Protein 9LL2 (pdb70)

Structure (mmCIF, N/CA/C/O backbone):
data_9LL2
#
_entry.id   9LL2
#
_cell.length_a   37.597
_cell.length_b   39.392
_cell.length_c   145.404
_cell.angle_alpha   90.000
_cell.angle_beta   90.000
_cell.angle_gamma   90.000
#
_symmetry.space_group_name_H-M   'P 21 21 21'
#
loop_
_entity.id
_entity.type
_entity.pdbx_description
1 polymer 'Copper resistance protein'
2 non-polymer 'SULFATE ION'
3 water water
#
loop_
_atom_site.group_PDB
_atom_site.id
_atom_site.type_symbol
_atom_site.label_atom_id
_atom_site.label_alt_id
_atom_site.label_comp_id
_atom_site.label_asym_id
_atom_site.label_entity_id
_atom_site.label_seq_id
_atom_site.pdbx_PDB_ins_code
_atom_site.Cartn_x
_atom_site.Cartn_y
_atom_site.Cartn_z
_atom_site.occupancy
_atom_site.B_iso_or_equiv
_atom_site.auth_seq_id
_atom_site.auth_comp_id
_atom_site.auth_asym_id
_atom_site.auth_atom_id
_atom_site.pdbx_PDB_model_num
ATOM 1 N N . LYS A 1 3 ? -14.14343 15.13212 22.25181 1.000 37.95994 18 LYS A N 1
ATOM 2 C CA . LYS A 1 3 ? -13.98106 14.21964 21.12191 1.000 32.17962 18 LYS A CA 1
ATOM 3 C C . LYS A 1 3 ? -12.73283 13.34594 21.26797 1.000 27.03398 18 LYS A C 1
ATOM 4 O O . LYS A 1 3 ? -12.69973 12.24225 20.73213 1.000 33.28615 18 LYS A O 1
ATOM 6 N N . ASP A 1 4 ? -11.73223 13.82753 22.00686 1.000 26.21246 19 ASP A N 1
ATOM 7 C CA . ASP A 1 4 ? -10.54621 13.01641 22.26645 1.000 22.30000 19 ASP A CA 1
ATOM 8 C C . ASP A 1 4 ? -10.94224 11.75186 23.02862 1.000 21.18302 19 ASP A C 1
ATOM 9 O O . ASP A 1 4 ? -11.80711 11.80577 23.90987 1.000 24.99993 19 ASP A O 1
ATOM 14 N N . PRO A 1 5 ? -10.35984 10.60183 22.69399 1.000 17.70387 20 PRO A N 1
ATOM 15 C CA . PRO A 1 5 ? -10.68588 9.36308 23.41522 1.000 17.30225 20 PRO A CA 1
ATOM 16 C C . PRO A 1 5 ? -10.09866 9.32577 24.82007 1.000 18.85877 20 PRO A C 1
ATOM 17 O O . PRO A 1 5 ? -9.27104 10.14346 25.22310 1.000 18.49000 20 PRO A O 1
ATOM 21 N N . TRP A 1 6 ? -10.57145 8.34044 25.58138 1.000 16.25984 21 TRP A N 1
ATOM 22 C CA . TRP A 1 6 ? -10.04398 8.06815 26.91271 1.000 16.13359 21 TRP A CA 1
ATOM 23 C C . TRP A 1 6 ? -8.78356 7.22140 26.79489 1.000 15.83981 21 TRP A C 1
ATOM 24 O O . TRP A 1 6 ? -8.77510 6.19489 26.10492 1.000 16.80632 21 TRP A O 1
ATOM 35 N N . GLU A 1 7 ? -7.71002 7.65728 27.45430 1.000 16.17712 22 GLU A N 1
ATOM 36 C CA . GLU A 1 7 ? -6.44455 6.93890 27.41462 1.000 15.38458 22 GLU A CA 1
ATOM 37 C C . GLU A 1 7 ? -5.85625 6.91468 28.81262 1.000 20.20998 22 GLU A C 1
ATOM 38 O O . GLU A 1 7 ? -5.84616 7.93082 29.50867 1.000 24.30077 22 GLU A O 1
ATOM 44 N N . GLN A 1 8 ? -5.34429 5.75804 29.21298 1.000 15.37486 23 GLN A N 1
ATOM 45 C CA . GLN A 1 8 ? -4.73319 5.64277 30.52964 1.000 16.49288 23 GLN A CA 1
ATOM 46 C C . GLN A 1 8 ? -3.56951 4.67256 30.43821 1.000 17.92774 23 GLN A C 1
ATOM 47 O O . GLN A 1 8 ? -3.69318 3.61647 29.81537 1.000 20.14088 23 GLN A O 1
ATOM 53 N N . THR A 1 9 ? -2.43436 5.03439 31.03151 1.000 15.99575 24 THR A N 1
ATOM 54 C CA . THR A 1 9 ? -1.31405 4.11097 31.12612 1.000 16.09462 24 THR A CA 1
ATOM 55 C C . THR A 1 9 ? -1.29433 3.49349 32.51759 1.000 16.27596 24 THR A C 1
ATOM 56 O O . THR A 1 9 ? -1.36799 4.21036 33.52305 1.000 17.21693 24 THR A O 1
ATOM 60 N N . LEU A 1 10 ? -1.20165 2.17066 32.56910 1.000 15.80646 25 LEU A N 1
ATOM 61 C CA . LEU A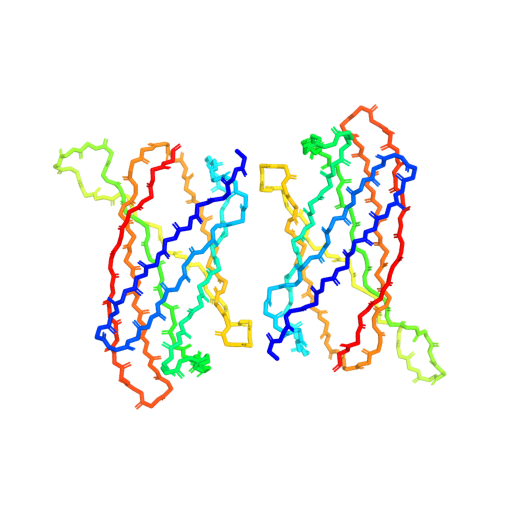 1 10 ? -1.11830 1.43760 33.82002 1.000 16.09109 25 LEU A CA 1
ATOM 62 C C . LEU A 1 10 ? 0.18620 0.65692 33.86132 1.000 16.86228 25 LEU A C 1
ATOM 63 O O . LEU A 1 10 ? 0.72519 0.25893 32.82606 1.000 17.13357 25 LEU A O 1
ATOM 68 N N . LYS A 1 11 ? 0.65521 0.39171 35.07500 1.000 16.78562 26 LYS A N 1
ATOM 69 C CA . LYS A 1 11 ? 1.78531 -0.49593 35.29148 1.000 17.05695 26 LYS A CA 1
ATOM 70 C C . LYS A 1 11 ? 1.38433 -1.53747 36.32204 1.000 30.19505 26 LYS A C 1
ATOM 71 O O . LYS A 1 11 ? 0.85357 -1.19545 37.38177 1.000 23.78861 26 LYS A O 1
ATOM 77 N N . ALA A 1 12 ? 1.62246 -2.80462 35.99932 1.000 29.27178 27 ALA A N 1
ATOM 78 C CA . ALA A 1 12 ? 1.36400 -3.91714 36.90933 1.000 29.97709 27 ALA A CA 1
ATOM 79 C C . ALA A 1 12 ? 2.65916 -4.70329 37.00782 1.000 25.49998 27 ALA A C 1
ATOM 80 O O . ALA A 1 12 ? 3.00922 -5.44153 36.07891 1.000 26.30746 27 ALA A O 1
ATOM 82 N N . ASN A 1 13 ? 3.34287 -4.57676 38.14717 1.000 28.72752 28 ASN A N 1
ATOM 83 C CA . ASN A 1 13 ? 4.72287 -5.03155 38.27656 1.000 34.45011 28 ASN A CA 1
ATOM 84 C C . ASN A 1 13 ? 5.54305 -4.42732 37.14353 1.000 32.45487 28 ASN A C 1
ATOM 85 O O . ASN A 1 13 ? 5.62194 -3.20116 37.02818 1.000 35.68465 28 ASN A O 1
ATOM 90 N N . ASP A 1 14 ? 6.13497 -5.25739 36.29036 1.000 27.72206 29 ASP A N 1
ATOM 91 C CA . ASP A 1 14 ? 6.92756 -4.76733 35.17254 1.000 32.25654 29 ASP A CA 1
ATOM 92 C C . ASP A 1 14 ? 6.14503 -4.73533 33.86623 1.000 23.57108 29 ASP A C 1
ATOM 93 O O . ASP A 1 14 ? 6.72130 -4.43800 32.81312 1.000 25.15361 29 ASP A O 1
ATOM 98 N N . LEU A 1 15 ? 4.84421 -4.99126 33.91007 1.000 19.74166 30 LEU A N 1
ATOM 99 C CA . LEU A 1 15 ? 4.02831 -4.98115 32.70750 1.000 21.33718 30 LEU A CA 1
ATOM 100 C C . LEU A 1 15 ? 3.41920 -3.59903 32.54257 1.000 22.13976 30 LEU A C 1
ATOM 101 O O . LEU A 1 15 ? 2.78173 -3.08224 33.46393 1.000 24.39641 30 LEU A O 1
ATOM 106 N N . GLU A 1 16 ? 3.61157 -3.00161 31.37230 1.000 19.50498 31 GLU A N 1
ATOM 107 C CA . GLU A 1 16 ? 2.92203 -1.76468 31.05011 1.000 18.65868 31 GLU A CA 1
ATOM 108 C C . GLU A 1 16 ? 1.67468 -2.10354 30.25633 1.000 18.21117 31 GLU A C 1
ATOM 109 O O . GLU A 1 16 ? 1.71980 -2.92182 29.33412 1.000 19.40106 31 GLU A O 1
ATOM 115 N N . VAL A 1 17 ? 0.56611 -1.45098 30.59415 1.000 17.14022 32 VAL A N 1
ATOM 116 C CA . VAL A 1 17 ? -0.68785 -1.65583 29.88605 1.000 16.77384 32 VAL A CA 1
ATOM 117 C C . VAL A 1 17 ? -1.24600 -0.28520 29.55048 1.000 20.33731 32 VAL A C 1
ATOM 118 O O . VAL A 1 17 ? -1.70942 0.43109 30.44177 1.000 17.85644 32 VAL A O 1
ATOM 122 N N . LYS A 1 18 ? -1.25466 0.06417 28.26937 1.000 16.32114 33 LYS A N 1
ATOM 123 C CA . LYS A 1 18 ? -1.96971 1.24983 27.83194 1.000 15.62086 33 LYS A CA 1
ATOM 124 C C . LYS A 1 18 ? -3.37321 0.83918 27.40999 1.000 17.16957 33 LYS A C 1
ATOM 125 O O . LYS A 1 18 ? -3.55958 -0.20635 26.78891 1.000 20.68440 33 LYS A O 1
ATOM 131 N N . ILE A 1 19 ? -4.36683 1.63955 27.78840 1.000 14.73312 34 ILE A N 1
ATOM 132 C CA . ILE A 1 19 ? -5.74469 1.37236 27.40071 1.000 15.60002 34 ILE A CA 1
ATOM 133 C C . ILE A 1 19 ? -6.28174 2.61054 26.70144 1.000 18.13900 34 ILE A C 1
ATOM 134 O O . ILE A 1 19 ? -5.99381 3.74150 27.11081 1.000 19.06469 34 ILE A O 1
ATOM 139 N N . LYS A 1 20 ? -6.97833 2.39714 25.58751 1.000 15.95891 35 LYS A N 1
ATOM 140 C CA . LYS A 1 20 ? -7.49797 3.50174 24.78800 1.000 14.14510 35 LYS A CA 1
ATOM 141 C C . LYS A 1 20 ? -8.89871 3.14433 24.31918 1.000 14.63896 35 LYS A C 1
ATOM 142 O O . LYS A 1 20 ? -9.10001 2.08917 23.70778 1.000 17.45871 35 LYS A O 1
ATOM 148 N N . SER A 1 21 ? -9.85971 4.01657 24.60633 1.000 15.50860 36 SER A N 1
ATOM 149 C CA . SER A 1 21 ? -11.22368 3.80100 24.15624 1.000 15.46537 36 SER A CA 1
ATOM 150 C C . SER A 1 21 ? -11.34322 4.12908 22.67502 1.000 16.63253 36 SER A C 1
ATOM 151 O O . SER A 1 21 ? -10.52259 4.86097 22.11596 1.000 16.24393 36 SER A O 1
ATOM 154 N N . VAL A 1 22 ? -12.38550 3.58642 22.04415 1.000 12.75420 37 VAL A N 1
ATOM 155 C CA . VAL A 1 22 ? -12.74702 3.96902 20.67921 1.000 13.32941 37 VAL A CA 1
ATOM 156 C C . VAL A 1 22 ? -13.69290 5.15583 20.79542 1.000 13.78012 37 VAL A C 1
ATOM 157 O O . VAL A 1 22 ? -14.82703 5.01005 21.25995 1.000 15.46680 37 VAL A O 1
ATOM 161 N N . GLY A 1 23 ? -13.20427 6.34027 20.44276 1.000 12.72945 38 GLY A N 1
ATOM 162 C CA . GLY A 1 23 ? -13.96614 7.56709 20.58416 1.000 13.04573 38 GLY A CA 1
ATOM 163 C C . GLY A 1 23 ? -14.07328 8.03374 22.01814 1.000 14.13733 38 GLY A C 1
ATOM 164 O O . GLY A 1 23 ? -13.62547 7.35662 22.94469 1.000 15.74572 38 GLY A O 1
ATOM 165 N N . ASN A 1 24 ? -14.64932 9.20008 22.20811 1.000 14.43231 39 ASN A N 1
ATOM 166 C CA . ASN A 1 24 ? -14.94545 9.65572 23.55760 1.000 15.48529 39 ASN A CA 1
ATOM 167 C C . ASN A 1 24 ? -16.12428 8.84768 24.07916 1.000 16.12729 39 ASN A C 1
ATOM 168 O O . ASN A 1 24 ? -17.19142 8.84986 23.45072 1.000 17.46217 39 ASN A O 1
ATOM 173 N N . PRO A 1 25 ? -15.97937 8.12285 25.18871 1.000 14.32300 40 PRO A N 1
ATOM 174 C CA . PRO A 1 25 ? -17.04204 7.19423 25.60900 1.000 16.49678 40 PRO A CA 1
ATOM 175 C C . PRO A 1 25 ? -18.31295 7.92826 26.01432 1.000 18.15980 40 PRO A C 1
ATOM 176 O O . PRO A 1 25 ? -18.27522 8.95145 26.70185 1.000 19.82399 40 PRO A O 1
ATOM 180 N N . ILE A 1 26 ? -19.43777 7.40773 25.53195 1.000 17.06022 41 ILE A N 1
ATOM 181 C CA . ILE A 1 26 ? -20.77331 7.82023 25.93319 1.000 15.67951 41 ILE A CA 1
ATOM 182 C C . ILE A 1 26 ? -21.51771 6.55116 26.33574 1.000 16.34288 41 ILE A C 1
ATOM 183 O O . ILE A 1 26 ? -21.01444 5.43715 26.17669 1.000 17.45201 41 ILE A O 1
ATOM 188 N N . LYS A 1 27 ? -22.69417 6.73320 26.93430 1.000 20.76198 42 LYS A N 1
ATOM 189 C CA . LYS A 1 27 ? -23.48612 5.58979 27.38140 1.000 17.94443 42 LYS A CA 1
ATOM 190 C C . LYS A 1 27 ? -23.73230 4.59827 26.25059 1.000 21.81317 42 LYS A C 1
ATOM 191 O O . LYS A 1 27 ? -23.92192 4.97982 25.09014 1.000 24.19915 42 LYS A O 1
ATOM 197 N N .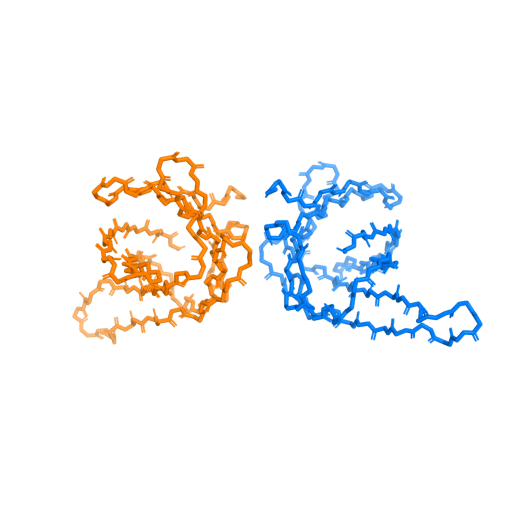 GLY A 1 28 ? -23.72544 3.31485 26.60045 1.000 17.77699 43 GLY A N 1
ATOM 198 C CA . GLY A 1 28 ? -24.02454 2.27991 25.63422 1.000 21.73905 43 GLY A CA 1
ATOM 199 C C . GLY A 1 28 ? -22.84575 1.38273 25.33569 1.000 16.68172 43 GLY A C 1
ATOM 200 O O . GLY A 1 28 ? -21.97354 1.16584 26.18764 1.000 15.52142 43 GLY A O 1
ATOM 201 N N . ASP A 1 29 ? -22.79987 0.86229 24.11459 1.000 17.42062 44 ASP A N 1
ATOM 202 C CA . ASP A 1 29 ? -21.69777 -0.00891 23.74557 1.000 14.81602 44 ASP A CA 1
ATOM 203 C C . ASP A 1 29 ? -20.40022 0.78628 23.67752 1.000 16.17941 44 ASP A C 1
ATOM 204 O O . ASP A 1 29 ? -20.36601 1.91935 23.18365 1.000 17.78337 44 ASP A O 1
ATOM 209 N N . ASN A 1 30 ? -19.33618 0.19237 24.20820 1.000 14.07463 45 ASN A N 1
ATOM 210 C CA . ASN A 1 30 ? -18.02094 0.81732 24.22670 1.000 15.27746 45 ASN A CA 1
ATOM 211 C C . ASN A 1 30 ? -16.95762 -0.23344 23.95580 1.000 14.02952 45 ASN A C 1
ATOM 212 O O . ASN A 1 30 ? -17.13348 -1.41975 24.25666 1.000 15.73839 45 ASN A O 1
ATOM 217 N N . THR A 1 31 ? -15.84430 0.21580 23.38964 1.000 11.51203 46 THR A N 1
ATOM 218 C CA . THR A 1 31 ? -14.73922 -0.67132 23.05680 1.000 12.92303 46 THR A CA 1
ATOM 219 C C . THR A 1 31 ? -13.43888 -0.05340 23.53846 1.000 14.08779 46 THR A C 1
ATOM 220 O O . THR A 1 31 ? -13.20273 1.13748 23.33688 1.000 14.23687 46 THR A O 1
ATOM 224 N N . PHE A 1 32 ? -12.59549 -0.86746 24.17295 1.000 12.29221 47 PHE A N 1
ATOM 225 C CA . PHE A 1 32 ? -11.31730 -0.40775 24.69755 1.000 12.00021 47 PHE A CA 1
ATOM 226 C C . PHE A 1 32 ? -10.22433 -1.29657 24.14056 1.000 15.69475 47 PHE A C 1
ATOM 227 O O . PHE A 1 32 ? -10.37850 -2.52005 24.08418 1.000 20.73531 47 PHE A O 1
ATOM 235 N N . VAL A 1 33 ? -9.13643 -0.68763 23.69478 1.000 11.27268 48 VAL A N 1
ATOM 236 C CA . VAL A 1 33 ? -8.00820 -1.45445 23.16622 1.000 13.29636 48 VAL A CA 1
ATOM 237 C C . VAL A 1 33 ? -6.90193 -1.42774 24.20677 1.000 14.62782 48 VAL A C 1
ATOM 238 O O . VAL A 1 33 ? -6.44935 -0.35146 24.61100 1.000 14.72909 48 VAL A O 1
ATOM 242 N N . LEU A 1 34 ? -6.45574 -2.61184 24.62518 1.000 12.70542 49 LEU A N 1
ATOM 243 C CA . LEU A 1 34 ? -5.39245 -2.73841 25.61516 1.000 14.35787 49 LEU A CA 1
ATOM 244 C C . LEU A 1 34 ? -4.10729 -3.19512 24.93973 1.000 12.87421 49 LEU A C 1
ATOM 245 O O . LEU A 1 34 ? -4.10795 -4.11958 24.11563 1.000 15.18267 49 LEU A O 1
ATOM 250 N N . SER A 1 35 ? -2.99628 -2.55703 25.30816 1.000 13.67974 50 SER A N 1
ATOM 251 C CA . SER A 1 35 ? -1.68778 -2.84721 24.73208 1.000 13.26030 50 SER A CA 1
ATOM 252 C C . SER A 1 35 ? -0.72897 -3.19239 25.86331 1.000 16.30629 50 SER A C 1
ATOM 253 O O . SER A 1 35 ? 0.00904 -2.32085 26.35282 1.000 19.21535 50 SER A O 1
ATOM 256 N N . PRO A 1 36 ? -0.72062 -4.44798 26.31379 1.000 17.10251 51 PRO A N 1
ATOM 257 C CA . PRO A 1 36 ? 0.24544 -4.85988 27.34531 1.000 15.90430 51 PRO A CA 1
ATOM 258 C C . PRO A 1 36 ? 1.60683 -5.14688 26.72556 1.000 16.98311 51 PRO A C 1
ATOM 259 O O . PRO A 1 36 ? 1.71216 -5.87123 25.73346 1.000 18.20353 51 PRO A O 1
ATOM 263 N N . THR A 1 37 ? 2.66163 -4.57853 27.31101 1.000 15.33879 52 THR A N 1
ATOM 264 C CA . THR A 1 37 ? 4.01171 -4.83419 26.82316 1.000 16.87846 52 THR A CA 1
ATOM 265 C C . THR A 1 37 ? 4.94766 -5.12441 27.98001 1.000 19.82384 52 THR A C 1
ATOM 266 O O . THR A 1 37 ? 4.77927 -4.60186 29.08449 1.000 22.14959 52 THR A O 1
ATOM 270 N N . LEU A 1 38 ? 5.92600 -5.98675 27.70861 1.000 18.88418 53 LEU A N 1
ATOM 271 C CA . LEU A 1 38 ? 7.02957 -6.27215 28.61473 1.000 24.83056 53 LEU A CA 1
ATOM 272 C C . LEU A 1 38 ? 8.31989 -5.91115 27.89991 1.000 28.60096 53 LEU A C 1
ATOM 273 O O . LEU A 1 38 ? 8.62944 -6.49135 26.85331 1.000 30.62337 53 LEU A O 1
ATOM 278 N N . LYS A 1 39 ? 9.05425 -4.94030 28.44465 1.000 27.32307 54 LYS A N 1
ATOM 279 C CA . LYS A 1 39 ? 10.28569 -4.46207 27.81953 1.000 26.90278 54 LYS A CA 1
ATOM 280 C C . LYS A 1 39 ? 10.03458 -4.01365 26.37920 1.000 32.10022 54 LYS A C 1
ATOM 281 O O . LYS A 1 39 ? 10.86446 -4.21295 25.49120 1.000 36.76861 54 LYS A O 1
ATOM 284 N N . GLY A 1 40 ? 8.86436 -3.42513 26.14229 1.000 35.17687 55 GLY A N 1
ATOM 285 C CA . GLY A 1 40 ? 8.48900 -2.92938 24.83609 1.000 40.85818 55 GLY A CA 1
ATOM 286 C C . GLY A 1 40 ? 7.91399 -3.94682 23.87407 1.000 40.28061 55 GLY A C 1
ATOM 287 O O . GLY A 1 40 ? 7.45764 -3.55491 22.79063 1.000 41.42673 55 GLY A O 1
ATOM 288 N N . LYS A 1 41 ? 7.89292 -5.22926 24.22641 1.000 35.40324 56 LYS A N 1
ATOM 289 C CA . LYS A 1 41 ? 7.38594 -6.27194 23.34092 1.000 32.17227 56 LYS A CA 1
ATOM 290 C C . LYS A 1 41 ? 5.97154 -6.65400 23.75997 1.000 30.46515 56 LYS A C 1
ATOM 291 O O . LYS A 1 41 ? 5.71021 -6.86706 24.94877 1.000 30.13044 56 LYS A O 1
ATOM 293 N N . ALA A 1 42 ? 5.06696 -6.73475 22.78397 1.000 25.74472 57 ALA A N 1
ATOM 294 C CA . ALA A 1 42 ? 3.67569 -7.05824 23.07150 1.000 24.94226 57 ALA A CA 1
ATOM 295 C C . ALA A 1 42 ? 3.55049 -8.43189 23.71710 1.000 25.25364 57 ALA A C 1
ATOM 296 O O . ALA A 1 42 ? 4.23789 -9.38503 23.33993 1.000 26.83275 57 ALA A O 1
ATOM 298 N N . LEU A 1 43 ? 2.66814 -8.51445 24.70886 1.000 21.29813 58 LEU A N 1
ATOM 299 C CA . LEU A 1 43 ? 2.34370 -9.76275 25.39099 1.000 18.15610 58 LEU A CA 1
ATOM 300 C C . LEU A 1 43 ? 1.32598 -10.51925 24.54639 1.000 19.93053 58 LEU A C 1
ATOM 301 O O . LEU A 1 43 ? 0.14304 -10.15035 24.50703 1.000 20.22387 58 LEU A O 1
ATOM 306 N N . GLU A 1 44 ? 1.77285 -11.57698 23.87674 1.000 21.49534 59 GLU A N 1
ATOM 307 C CA . GLU A 1 44 ? 0.92386 -12.34439 22.97870 1.000 19.46093 59 GLU A CA 1
ATOM 308 C C . GLU A 1 44 ? 0.41757 -13.61027 23.65617 1.000 21.76910 59 GLU A C 1
ATOM 309 O O . GLU A 1 44 ? 1.07834 -14.18127 24.52817 1.000 23.30055 59 GLU A O 1
ATOM 315 N N . LYS A 1 45 ? -0.76163 -14.05312 23.21801 1.000 18.41188 60 LYS A N 1
ATOM 316 C CA . LYS A 1 45 ? -1.39086 -15.28254 23.69700 1.000 18.07424 60 LYS A CA 1
ATOM 317 C C . LYS A 1 45 ? -1.65109 -15.22645 25.20054 1.000 19.02787 60 LYS A C 1
ATOM 318 O O . LYS A 1 45 ? -1.59990 -16.24069 25.89037 1.000 21.96385 60 LYS A O 1
ATOM 322 N N . ALA A 1 46 ? -1.93210 -14.03907 25.71346 1.000 16.87895 61 ALA A N 1
ATOM 323 C CA . ALA A 1 46 ? -2.27091 -13.86803 27.11531 1.000 15.45114 61 ALA A CA 1
ATOM 324 C C . ALA A 1 46 ? -3.77775 -13.98058 27.32120 1.000 16.67273 61 ALA A C 1
ATOM 325 O O . ALA A 1 46 ? -4.57161 -13.80113 26.39614 1.000 19.88034 61 ALA A O 1
ATOM 327 N N . ILE A 1 47 ? -4.16605 -14.27352 28.55965 1.000 17.06465 62 ILE A N 1
ATOM 328 C CA . ILE A 1 47 ? -5.56567 -14.24646 28.96508 1.000 14.19285 62 ILE A CA 1
ATOM 329 C C . ILE A 1 47 ? -5.80414 -12.88872 29.61937 1.000 13.46826 62 ILE A C 1
ATOM 330 O O . ILE A 1 47 ? -5.20547 -12.58013 30.65690 1.000 18.07685 62 ILE A O 1
ATOM 335 N N . VAL A 1 48 ? -6.64815 -12.06474 29.00429 1.000 13.27089 63 VAL A N 1
ATOM 336 C CA . VAL A 1 48 ? -6.87560 -10.68882 29.42926 1.000 12.85462 63 VAL A CA 1
ATOM 337 C C . VAL A 1 48 ? -8.34293 -10.53610 29.79776 1.000 17.08949 63 VAL A C 1
ATOM 338 O O . VAL A 1 48 ? -9.22516 -10.88091 29.00679 1.000 15.04126 63 VAL A O 1
ATOM 342 N N . ARG A 1 49 ? -8.59992 -10.06792 31.01854 1.000 14.50374 64 ARG A N 1
ATOM 343 C CA . ARG A 1 49 ? -9.95055 -9.88206 31.53214 1.000 14.66418 64 ARG A CA 1
ATOM 344 C C . ARG A 1 49 ? -10.11090 -8.43883 31.99958 1.000 13.40847 64 ARG A C 1
ATOM 345 O O . ARG A 1 49 ? -9.18628 -7.87498 32.59188 1.000 14.64589 64 ARG A O 1
ATOM 353 N N . VAL A 1 50 ? -11.26085 -7.82680 31.70359 1.000 12.53786 65 VAL A N 1
ATOM 354 C CA . VAL A 1 50 ? -11.52464 -6.43475 32.08495 1.000 12.06291 65 VAL A CA 1
ATOM 355 C C . VAL A 1 50 ? -12.95284 -6.32763 32.61418 1.000 12.73100 65 VAL A C 1
ATOM 356 O O . VAL A 1 50 ? -13.89951 -6.67469 31.90372 1.000 14.65929 65 VAL A O 1
ATOM 360 N N . GLN A 1 51 ? -13.11792 -5.84209 33.84921 1.000 13.84927 66 GLN A N 1
ATOM 361 C CA . GLN A 1 51 ? -14.43615 -5.64691 34.45101 1.000 11.95994 66 GLN A CA 1
ATOM 362 C C . GLN A 1 51 ? -14.63467 -4.17306 34.79107 1.000 12.92932 66 GLN A C 1
ATOM 363 O O . GLN A 1 51 ? -13.68704 -3.49292 35.19633 1.000 13.98258 66 GLN A O 1
ATOM 369 N N . PHE A 1 52 ? -15.86127 -3.69532 34.60884 1.000 13.10061 67 PHE A N 1
ATOM 370 C CA . PHE A 1 52 ? -16.26826 -2.32585 34.91995 1.000 11.13526 67 PHE A CA 1
ATOM 371 C C . PHE A 1 52 ? -17.28284 -2.37556 36.05448 1.000 16.02274 67 PHE A C 1
ATOM 372 O O . PHE A 1 52 ? -18.21917 -3.16187 35.99254 1.000 15.49266 67 PHE A O 1
ATOM 380 N N . MET A 1 53 ? -17.10914 -1.53983 37.08437 1.000 15.30363 68 MET A N 1
ATOM 381 C CA . MET A 1 53 ? -17.94872 -1.64311 38.27486 1.000 15.39689 68 MET A CA 1
ATOM 382 C C . MET A 1 53 ? -18.38140 -0.26593 38.73834 1.000 15.93205 68 MET A C 1
ATOM 383 O O . MET A 1 53 ? -17.54292 0.61359 38.95177 1.000 18.48880 68 MET A O 1
ATOM 388 N N . MET A 1 54 ? -19.68388 -0.09253 38.94583 1.000 14.79853 69 MET A N 1
ATOM 389 C CA . MET A 1 54 ? -20.13326 1.12200 39.58415 1.000 16.85558 69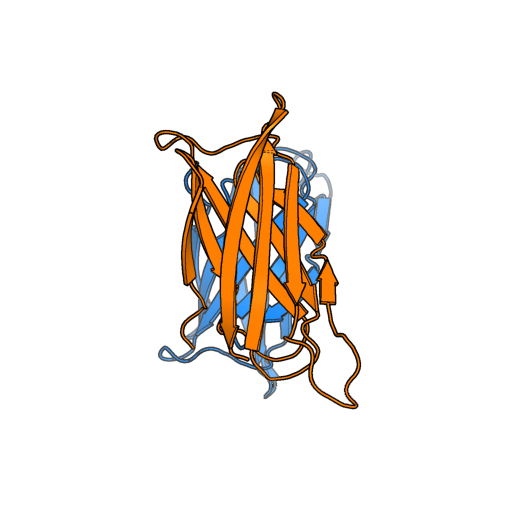 MET A CA 1
ATOM 390 C C . MET A 1 54 ? -21.33192 0.88958 40.49507 1.000 17.47013 69 MET A C 1
ATOM 391 O O . MET A 1 54 ? -22.33307 0.31830 40.05460 1.000 18.73182 69 MET A O 1
ATOM 396 N N . PRO A 1 55 ? -21.27862 1.33276 41.74526 1.000 23.84377 70 PRO A N 1
ATOM 397 C CA . PRO A 1 55 ? -22.48865 1.29888 42.57590 1.000 22.58200 70 PRO A CA 1
ATOM 398 C C . PRO A 1 55 ? -23.46219 2.38757 42.14834 1.000 19.41841 70 PRO A C 1
ATOM 399 O O . PRO A 1 55 ? -23.06281 3.51033 41.84563 1.000 21.93628 70 PRO A O 1
ATOM 403 N N . GLU A 1 56 ? -24.75875 2.06022 42.13978 1.000 25.77473 71 GLU A N 1
ATOM 404 C CA . GLU A 1 56 ? -25.73088 3.10753 41.85423 1.000 27.95915 71 GLU A CA 1
ATOM 405 C C . GLU A 1 56 ? -25.75046 4.14121 42.97225 1.000 22.35838 71 GLU A C 1
ATOM 406 O O . GLU A 1 56 ? -25.93083 5.33844 42.71457 1.000 25.68124 71 GLU A O 1
ATOM 412 N N . MET A 1 57 ? -25.53556 3.69373 44.20580 1.000 22.33342 72 MET A N 1
ATOM 413 C CA . MET A 1 57 ? -25.35750 4.52852 45.37988 1.000 23.82062 72 MET A CA 1
ATOM 414 C C . MET A 1 57 ? -24.38088 3.80234 46.28481 1.000 25.24073 72 MET A C 1
ATOM 415 O O . MET A 1 57 ? -24.26850 2.57409 46.20091 1.000 24.86035 72 MET A O 1
ATOM 420 N N . PRO A 1 58 ? -23.65745 4.51512 47.14759 1.000 25.54878 73 PRO A N 1
ATOM 421 C CA . PRO A 1 58 ? -22.82675 3.82737 48.14220 1.000 30.93694 73 PRO A CA 1
ATOM 422 C C . PRO A 1 58 ? -23.68062 2.91654 49.01795 1.000 27.69985 73 PRO A C 1
ATOM 423 O O . PRO A 1 58 ? -24.80174 3.26063 49.39800 1.000 29.52860 73 PRO A O 1
ATOM 427 N N . GLY A 1 59 ? -23.14108 1.73426 49.32403 1.000 32.11138 74 GLY A N 1
ATOM 428 C CA . GLY A 1 59 ? -23.84714 0.73451 50.09463 1.000 38.85700 74 GLY A CA 1
ATOM 429 C C . GLY A 1 59 ? -24.54965 -0.31533 49.25591 1.000 36.71202 74 GLY A C 1
ATOM 430 O O . GLY A 1 59 ? -24.90340 -1.37762 49.78167 1.000 40.14116 74 GLY A O 1
ATOM 431 N N . MET A 1 60 ? -24.77442 -0.03837 47.98143 1.000 30.60286 75 MET A N 1
ATOM 432 C CA . MET A 1 60 ? -25.34107 -1.06683 47.12417 1.000 30.06975 75 MET A CA 1
ATOM 433 C C . MET A 1 60 ? -24.23366 -1.90238 46.49416 1.000 23.98902 75 MET A C 1
ATOM 434 O O . MET A 1 60 ? -23.14842 -1.38613 46.20774 1.000 26.17646 75 MET A O 1
ATOM 439 N N . PRO A 1 61 ? -24.46047 -3.19444 46.24070 1.000 24.83416 76 PRO A N 1
ATOM 440 C CA . PRO A 1 61 ? -23.50184 -3.94110 45.42365 1.000 23.45762 76 PRO A CA 1
ATOM 441 C C . PRO A 1 61 ? -23.37927 -3.26570 44.06992 1.000 20.55008 76 PRO A C 1
ATOM 442 O O . PRO A 1 61 ? -24.37721 -2.84243 43.48222 1.000 24.63886 76 PRO A O 1
ATOM 446 N N . ALA A 1 62 ? -22.14347 -3.12954 43.59999 1.000 19.25482 77 ALA A N 1
ATOM 447 C CA . ALA A 1 62 ? -21.88990 -2.43205 42.34929 1.000 17.62610 77 ALA A CA 1
ATOM 448 C C . ALA A 1 62 ? -22.51450 -3.16750 41.17148 1.000 19.66525 77 ALA A C 1
ATOM 449 O O . ALA A 1 62 ? -22.61501 -4.40053 41.16128 1.000 19.56991 77 ALA A O 1
ATOM 451 N N . MET A 1 63 ? -22.98677 -2.39232 40.19451 1.000 16.32983 78 MET A N 1
ATOM 452 C CA . MET A 1 63 ? -23.28677 -2.97083 38.89592 1.000 16.46902 78 MET A CA 1
ATOM 453 C C . MET A 1 63 ? -21.96066 -3.35980 38.27929 1.000 17.14895 78 MET A C 1
ATOM 454 O O . MET A 1 63 ? -20.99687 -2.59185 38.32836 1.000 16.84830 78 MET A O 1
ATOM 459 N N . LYS A 1 64 ? -21.88883 -4.56021 37.70781 1.000 15.92001 79 LYS A N 1
ATOM 460 C CA . LYS A 1 64 ? -20.60652 -5.07165 37.24547 1.000 19.57798 79 LYS A CA 1
ATOM 461 C C . LYS A 1 64 ? -20.74306 -5.62039 35.83961 1.000 18.70542 79 LYS A C 1
ATOM 462 O O . LYS A 1 64 ? -21.49900 -6.56862 35.61125 1.000 20.15846 79 LYS A O 1
ATOM 468 N N . GLU A 1 65 ? -19.95910 -5.06481 34.91818 1.000 15.15587 80 GLU A N 1
ATOM 469 C CA . GLU A 1 65 ? -19.97893 -5.46389 33.51658 1.000 12.75063 80 GLU A CA 1
ATOM 470 C C . GLU A 1 65 ? -18.66078 -6.15158 33.20234 1.000 14.68787 80 GLU A C 1
ATOM 471 O O . GLU A 1 65 ? -17.59120 -5.54589 33.33880 1.000 15.88405 80 GLU A O 1
ATOM 477 N N . MET A 1 66 ? -18.74406 -7.39180 32.72818 1.000 14.73928 81 MET A N 1
ATOM 478 C CA . MET A 1 66 ? -17.57238 -8.13518 32.27893 1.000 13.69158 81 MET A CA 1
ATOM 479 C C . MET A 1 66 ? -17.38561 -7.89373 30.78741 1.000 12.32214 81 MET A C 1
ATOM 480 O O . MET A 1 66 ? -18.27531 -8.20297 29.99280 1.000 17.53511 81 MET A O 1
ATOM 485 N N . ALA A 1 67 ? -16.24047 -7.33401 30.41205 1.000 12.89871 82 ALA A N 1
ATOM 486 C CA . ALA A 1 67 ? -15.99525 -7.09838 28.99812 1.000 14.56324 82 ALA A CA 1
ATOM 487 C C . ALA A 1 67 ? -15.78706 -8.41404 28.26548 1.000 15.34755 82 ALA A C 1
ATOM 488 O O . ALA A 1 67 ? -15.26113 -9.38221 28.81954 1.000 13.72046 82 ALA A O 1
ATOM 490 N N . GLN A 1 68 ? -16.21348 -8.43113 27.00784 1.000 12.00536 83 GLN A N 1
ATOM 491 C CA . GLN A 1 68 ? -15.86353 -9.49061 26.06463 1.000 13.16762 83 GLN A CA 1
ATOM 492 C C . GLN A 1 68 ? -14.52657 -9.13369 25.42359 1.000 14.34451 83 GLN A C 1
ATOM 493 O O . GLN A 1 68 ? -14.41392 -8.10691 24.73944 1.000 16.07628 83 GLN A O 1
ATOM 499 N N . VAL A 1 69 ? -13.51247 -9.96576 25.64618 1.000 13.08511 84 VAL A N 1
ATOM 500 C CA . VAL A 1 69 ? -12.13633 -9.64267 25.26701 1.000 12.65551 84 VAL A CA 1
ATOM 501 C C . VAL A 1 69 ? -11.65774 -10.63779 24.22470 1.000 16.22547 84 VAL A C 1
ATOM 502 O O . VAL A 1 69 ? -11.83305 -11.85210 24.38553 1.000 18.40095 84 VAL A O 1
ATOM 506 N N . SER A 1 70 ? -11.04800 -10.12299 23.16033 1.000 15.01746 85 SER A N 1
ATOM 507 C CA . SER A 1 70 ? -10.43695 -10.95372 22.13338 1.000 12.70646 85 SER A CA 1
ATOM 508 C C . SER A 1 70 ? -9.04122 -10.43025 21.84426 1.000 14.22336 85 SER A C 1
ATOM 509 O O . SER A 1 70 ? -8.77461 -9.22956 21.95883 1.000 17.64077 85 SER A O 1
ATOM 512 N N . GLU A 1 71 ? -8.14936 -11.32658 21.43653 1.000 14.33309 86 GLU A N 1
ATOM 513 C CA . GLU A 1 71 ? -6.80144 -10.89922 21.09107 1.000 14.98781 86 GLU A CA 1
ATOM 514 C C . GLU A 1 71 ? -6.74692 -10.48822 19.62681 1.000 15.87922 86 GLU A C 1
ATOM 515 O O . GLU A 1 71 ? -7.26449 -11.19238 18.74696 1.000 17.36897 86 GLU A O 1
ATOM 521 N N . LYS A 1 72 ? -6.10858 -9.34596 19.37911 1.000 14.45935 87 LYS A N 1
ATOM 522 C CA . LYS A 1 72 ? -5.78124 -8.85151 18.04998 1.000 13.78804 87 LYS A CA 1
ATOM 523 C C . LYS A 1 72 ? -4.25473 -8.74084 17.96250 1.000 15.93425 87 LYS A C 1
ATOM 524 O O . LYS A 1 72 ? -3.69544 -7.64699 18.07145 1.000 17.91732 87 LYS A O 1
ATOM 530 N N . ASN A 1 73 ? -3.58694 -9.88516 17.81313 1.000 14.97278 88 ASN A N 1
ATOM 531 C CA . ASN A 1 73 ? -2.15502 -9.94429 17.51128 1.000 15.11420 88 ASN A CA 1
ATOM 532 C C . ASN A 1 73 ? -1.32746 -9.13833 18.52496 1.000 15.70732 88 ASN A C 1
ATOM 533 O O . ASN A 1 73 ? -0.58197 -8.21745 18.17726 1.000 18.42331 88 ASN A O 1
ATOM 538 N N . GLY A 1 74 ? -1.46747 -9.50615 19.80190 1.000 15.71613 89 GLY A N 1
ATOM 539 C CA . GLY A 1 74 ? -0.74442 -8.84175 20.87775 1.000 16.03397 89 GLY A CA 1
ATOM 540 C C . GLY A 1 74 ? -1.42004 -7.61796 21.46736 1.000 13.83466 89 GLY A C 1
ATOM 541 O O . GLY A 1 74 ? -0.95757 -7.10813 22.49768 1.000 17.79080 89 GLY A O 1
ATOM 542 N N . LEU A 1 75 ? -2.48132 -7.12169 20.84719 1.000 14.90134 90 LEU A N 1
ATOM 543 C CA . LEU A 1 75 ? -3.37193 -6.14626 21.44592 1.000 12.03855 90 LEU A CA 1
ATOM 544 C C . LEU A 1 75 ? -4.63708 -6.88667 21.83143 1.000 15.43636 90 LEU A C 1
ATOM 545 O O . LEU A 1 75 ? -4.87918 -8.00638 21.36882 1.000 15.74011 90 LEU A O 1
ATOM 550 N N . TYR A 1 76 ? -5.43703 -6.27887 22.70447 1.000 15.45225 91 TYR A N 1
ATOM 551 C CA . TYR A 1 76 ? -6.62744 -6.93679 23.22309 1.000 12.72892 91 TYR A CA 1
ATOM 552 C C . TYR A 1 76 ? -7.79727 -5.96964 23.13489 1.000 16.41996 91 TYR A C 1
ATOM 553 O O . TYR A 1 76 ? -7.70984 -4.83728 23.62341 1.000 16.78653 91 TYR A O 1
ATOM 562 N N . GLU A 1 77 ? -8.88786 -6.42094 22.51706 1.000 12.95434 92 GLU A N 1
ATOM 563 C CA . GLU A 1 77 ? -10.07681 -5.60635 22.29286 1.000 11.73740 92 GLU A CA 1
ATOM 564 C C . GLU A 1 77 ? -11.12939 -6.00913 23.32079 1.000 14.66351 92 GLU A C 1
ATOM 565 O O . GLU A 1 77 ? -11.55547 -7.16956 23.34580 1.000 15.64131 92 GLU A O 1
ATOM 571 N N . ALA A 1 78 ? -11.52809 -5.06215 24.17202 1.000 12.23033 93 ALA A N 1
ATOM 572 C CA . ALA A 1 78 ? -12.47654 -5.30844 25.24960 1.000 10.32879 93 ALA A CA 1
ATOM 573 C C . ALA 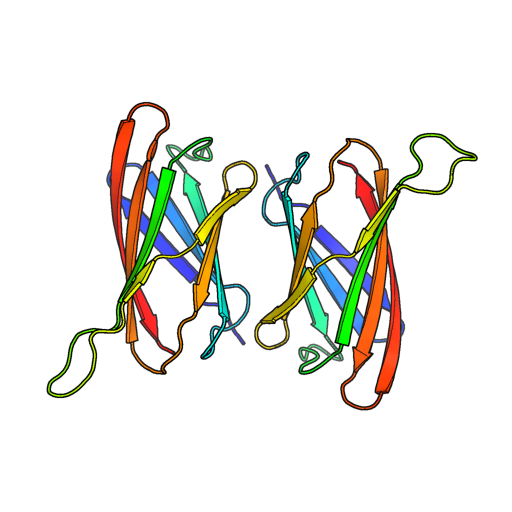A 1 78 ? -13.76340 -4.55461 24.95084 1.000 15.21802 93 ALA A C 1
ATOM 574 O O . ALA A 1 78 ? -13.76315 -3.31769 24.89265 1.000 17.90385 93 ALA A O 1
ATOM 576 N N . LYS A 1 79 ? -14.84812 -5.29254 24.74882 1.000 12.02884 94 LYS A N 1
ATOM 577 C CA . LYS A 1 79 ? -16.14042 -4.71323 24.41036 1.000 13.62532 94 LYS A CA 1
ATOM 578 C C . LYS A 1 79 ? -17.08730 -4.84384 25.59241 1.000 15.13678 94 LYS A C 1
ATOM 579 O O . LYS A 1 79 ? -17.17265 -5.90925 26.20898 1.000 16.57619 94 LYS A O 1
ATOM 585 N N . THR A 1 80 ? -17.81828 -3.76645 25.89753 1.000 14.50668 95 THR A N 1
ATOM 586 C CA . THR A 1 80 ? -18.73533 -3.79220 27.02712 1.000 14.44973 95 THR A CA 1
ATOM 587 C C . THR A 1 80 ? -19.87747 -2.81845 26.76268 1.000 21.46571 95 THR A C 1
ATOM 588 O O . THR A 1 80 ? -19.87369 -2.07641 25.77547 1.000 22.11884 95 THR A O 1
ATOM 592 N N . ASN A 1 81 ? -20.90346 -2.88171 27.61276 1.000 15.76796 96 ASN A N 1
ATOM 593 C CA . ASN A 1 81 ? -22.04751 -1.97449 27.53688 1.000 15.36365 96 ASN A CA 1
ATOM 594 C C . ASN A 1 81 ? -22.15160 -1.27147 28.88192 1.000 18.18629 96 ASN A C 1
ATOM 595 O O . ASN A 1 81 ? -22.34996 -1.92532 29.91019 1.000 19.98605 96 ASN A O 1
ATOM 600 N N . LEU A 1 82 ? -21.94573 0.03972 28.88761 1.000 13.48947 97 LEU A N 1
ATOM 601 C CA . LEU A 1 82 ? -22.02891 0.86242 30.09302 1.000 16.36564 97 LEU A CA 1
ATOM 602 C C . LEU A 1 82 ? -23.29746 1.70703 30.02965 1.000 20.10873 97 LEU A C 1
ATOM 603 O O . LEU A 1 82 ? -23.35748 2.69196 29.28710 1.000 19.64001 97 LEU A O 1
ATOM 608 N N . SER A 1 83 ? -24.31988 1.30227 30.77854 1.000 18.89311 98 SER A N 1
ATOM 609 C CA . SER A 1 83 ? -25.66886 1.82888 30.61369 1.000 21.64608 98 SER A CA 1
ATOM 610 C C . SER A 1 83 ? -25.97693 3.04956 31.47651 1.000 22.26559 98 SER A C 1
ATOM 611 O O . SER A 1 83 ? -27.10250 3.55498 31.41242 1.000 27.10968 98 SER A O 1
ATOM 614 N N . MET A 1 84 ? -25.04235 3.53285 32.29524 1.000 19.62364 99 MET A N 1
ATOM 615 C CA . MET A 1 84 ? -25.32184 4.75483 33.03153 1.000 18.17426 99 MET A CA 1
ATOM 616 C C . MET A 1 84 ? -24.07185 5.61218 33.18091 1.000 16.39504 99 MET A C 1
ATOM 617 O O . MET A 1 84 ? -22.93703 5.12049 33.18324 1.000 16.03513 99 MET A O 1
ATOM 622 N N . ASN A 1 85 ? -24.31153 6.91786 33.27621 1.000 19.73631 100 ASN A N 1
ATOM 623 C CA . ASN A 1 85 ? -23.24218 7.87007 33.51841 1.000 19.43551 100 ASN A CA 1
ATOM 624 C C . ASN A 1 85 ? -22.73418 7.73796 34.94711 1.000 19.45006 100 ASN A C 1
ATOM 625 O O . ASN A 1 85 ? -23.46574 7.33998 35.85936 1.000 23.97231 100 ASN A O 1
ATOM 630 N N . GLY A 1 86 ? -21.49236 8.11409 35.13816 1.000 15.56167 101 GLY A N 1
ATOM 631 C CA . GLY A 1 86 ? -20.86781 8.14494 36.43851 1.000 16.89127 101 GLY A CA 1
ATOM 632 C C . GLY A 1 86 ? -19.44993 7.64890 36.34655 1.000 15.11248 101 GLY A C 1
ATOM 633 O O . GLY A 1 86 ? -18.88114 7.51784 35.26770 1.000 17.91461 101 GLY A O 1
ATOM 634 N N . THR A 1 87 ? -18.85059 7.38809 37.50160 1.000 12.79420 102 THR A N 1
ATOM 635 C CA . THR A 1 87 ? -17.49584 6.87357 37.55328 1.000 13.35390 102 THR A CA 1
ATOM 636 C C . THR A 1 87 ? -17.53132 5.35225 37.68590 1.000 12.59677 102 THR A C 1
ATOM 637 O O . THR A 1 87 ? -18.04308 4.82080 38.67921 1.000 16.54983 102 THR A O 1
ATOM 641 N N . TRP A 1 88 ? -16.91922 4.67719 36.72163 1.000 13.67374 103 TRP A N 1
ATOM 642 C CA . TRP A 1 88 ? -16.82055 3.22133 36.67465 1.000 14.20084 103 TRP A CA 1
ATOM 643 C C . TRP A 1 88 ? -15.42289 2.80814 37.10179 1.000 15.94344 103 TRP A C 1
ATOM 644 O O . TRP A 1 88 ? -14.43413 3.24771 36.50470 1.000 19.35783 103 TRP A O 1
ATOM 655 N N . GLN A 1 89 ? -15.33674 1.97863 38.13382 1.000 13.89032 104 GLN A N 1
ATOM 656 C CA . GLN A 1 89 ? -14.06282 1.35685 38.44065 1.000 13.67765 104 GLN A CA 1
ATOM 657 C C . GLN A 1 89 ? -13.73853 0.33140 37.36130 1.000 13.78115 104 GLN A C 1
ATOM 658 O O . GLN A 1 89 ? -14.63371 -0.26591 36.76049 1.000 18.18672 104 GLN A O 1
ATOM 664 N N . VAL A 1 90 ? -12.44651 0.16099 37.07877 1.000 16.56127 105 VAL A N 1
ATOM 665 C CA . VAL A 1 90 ? -11.97646 -0.73178 36.02233 1.000 17.36126 105 VAL A CA 1
ATOM 666 C C . VAL A 1 90 ? -10.92689 -1.65578 36.62261 1.000 15.89641 105 VAL A C 1
ATOM 667 O O . VAL A 1 90 ? -9.94785 -1.18223 37.21030 1.000 18.16688 105 VAL A O 1
ATOM 671 N N . ARG A 1 91 ? -11.12176 -2.96381 36.49785 1.000 15.89974 106 ARG A N 1
ATOM 672 C CA . ARG A 1 91 ? -10.09459 -3.89942 36.93921 1.000 14.56727 106 ARG A CA 1
ATOM 673 C C . ARG A 1 91 ? -9.56946 -4.68908 35.74653 1.000 14.15916 106 ARG A C 1
ATOM 674 O O . ARG A 1 91 ? -10.34444 -5.14419 34.89645 1.000 14.47802 106 ARG A O 1
ATOM 682 N N . VAL A 1 92 ? -8.24143 -4.74061 35.63112 1.000 13.60015 107 VAL A N 1
ATOM 683 C CA . VAL A 1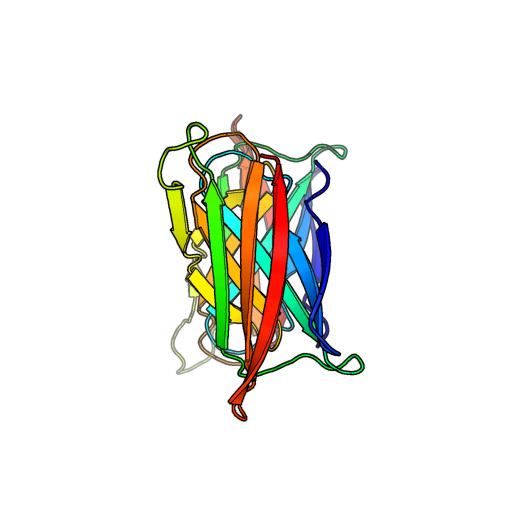 92 ? -7.53918 -5.39452 34.53426 1.000 14.05091 107 VAL A CA 1
ATOM 684 C C . VAL A 1 92 ? -6.79938 -6.5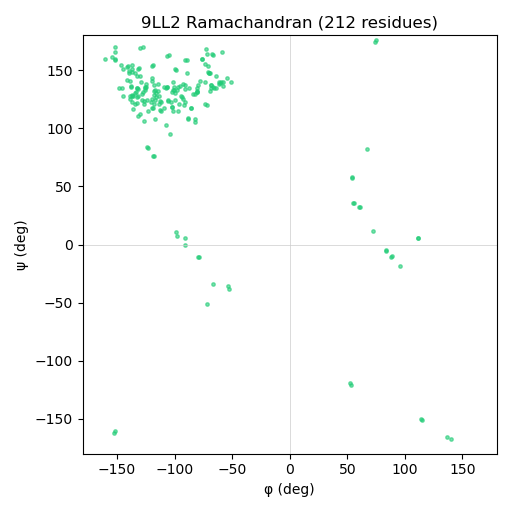8456 35.13147 1.000 16.37710 107 VAL A C 1
ATOM 685 O O . VAL A 1 92 ? -5.93769 -6.41225 35.99718 1.000 16.56911 107 VAL A O 1
ATOM 689 N N . ASP A 1 93 ? -7.09982 -7.78640 34.65049 1.000 17.52604 108 ASP A N 1
ATOM 690 C CA . ASP A 1 93 ? -6.45389 -9.00963 35.12377 1.000 17.76335 108 ASP A CA 1
ATOM 691 C C . ASP A 1 93 ? -5.84345 -9.71189 33.92389 1.000 13.86854 108 ASP A C 1
ATOM 692 O O . ASP A 1 93 ? -6.53645 -9.93934 32.92896 1.000 17.60390 108 ASP A O 1
ATOM 697 N N . ILE A 1 94 ? -4.53794 -9.99664 33.97858 1.000 16.80044 109 ILE A N 1
ATOM 698 C CA . ILE A 1 94 ? -3.82861 -10.54903 32.82589 1.000 15.99376 109 ILE A CA 1
ATOM 699 C C . ILE A 1 94 ? -3.00211 -11.74694 33.27371 1.000 17.57395 109 ILE A C 1
ATOM 700 O O . ILE A 1 94 ? -2.33386 -11.68691 34.31125 1.000 22.29764 109 ILE A O 1
ATOM 705 N N . LYS A 1 95 ? -3.07871 -12.84601 32.51719 1.000 19.40109 110 LYS A N 1
ATOM 706 C CA . LYS A 1 95 ? -2.24563 -14.02566 32.73777 1.000 14.53507 110 LYS A CA 1
ATOM 707 C C . LYS A 1 95 ? -1.42238 -14.28802 31.48336 1.000 15.77182 110 LYS A C 1
ATOM 708 O O . LYS A 1 95 ? -1.98070 -14.44877 30.39104 1.000 16.87679 110 LYS A O 1
ATOM 714 N N . SER A 1 96 ? -0.10126 -14.31489 31.62236 1.000 16.58675 111 SER A N 1
ATOM 715 C CA . SER A 1 96 ? 0.68958 -14.65229 30.44965 1.000 17.44328 111 SER A CA 1
ATOM 716 C C . SER A 1 96 ? 0.46010 -16.11112 30.04788 1.000 17.17510 111 SER A C 1
ATOM 717 O O . SER A 1 96 ? -0.07737 -16.92122 30.80965 1.000 16.38352 111 SER A O 1
ATOM 720 N N . LYS A 1 97 ? 0.85595 -16.43193 28.81089 1.000 16.04798 112 LYS A N 1
ATOM 721 C CA . LYS A 1 97 ? 0.74435 -17.79665 28.30950 1.000 17.43943 112 LYS A CA 1
ATOM 722 C C . LYS A 1 97 ? 1.42033 -18.79410 29.24371 1.000 17.30250 112 LYS A C 1
ATOM 723 O O . LYS A 1 97 ? 0.96405 -19.93335 29.38483 1.000 22.23425 112 LYS A O 1
ATOM 727 N N . GLU A 1 98 ? 2.53136 -18.39424 29.86469 1.000 18.11580 113 GLU A N 1
ATOM 728 C CA . GLU A 1 98 ? 3.27023 -19.25690 30.77785 1.000 21.90107 113 GLU A CA 1
ATOM 729 C C . GLU A 1 98 ? 2.65889 -19.32732 32.17355 1.000 23.40267 113 GLU A C 1
ATOM 730 O O . GLU A 1 98 ? 3.10722 -20.14823 32.98281 1.000 21.84254 113 GLU A O 1
ATOM 736 N N . GLY A 1 99 ? 1.68834 -18.47356 32.49007 1.000 17.41436 114 GLY A N 1
ATOM 737 C CA . GLY A 1 99 ? 0.95858 -18.55877 33.74152 1.000 19.03766 114 GLY A CA 1
ATOM 738 C C . GLY A 1 99 ? 1.18521 -17.44503 34.75222 1.000 14.49528 114 GLY A C 1
ATOM 739 O O . GLY A 1 99 ? 0.65340 -17.54040 35.87233 1.000 18.17402 114 GLY A O 1
ATOM 740 N N . GLU A 1 100 ? 1.93375 -16.39572 34.40905 1.000 14.39364 115 GLU A N 1
ATOM 741 C CA . GLU A 1 100 ? 2.18425 -15.31157 35.35796 1.000 15.45762 115 GLU A CA 1
ATOM 742 C C . GLU A 1 100 ? 1.00089 -14.35941 35.41757 1.000 16.19960 115 GLU A C 1
ATOM 743 O O . GLU A 1 100 ? 0.50921 -13.90948 34.37510 1.000 17.84857 115 GLU A O 1
ATOM 749 N N . VAL A 1 101 ? 0.57404 -14.02623 36.63554 1.000 14.61450 116 VAL A N 1
ATOM 750 C CA . VAL A 1 101 ? -0.58876 -13.17452 36.87383 1.000 15.17030 116 VAL A CA 1
ATOM 751 C C . VAL A 1 101 ? -0.14376 -11.73411 37.11254 1.000 15.20192 116 VAL A C 1
ATOM 752 O O . VAL A 1 101 ? 0.79713 -11.46972 37.87454 1.000 19.07099 116 VAL A O 1
ATOM 756 N N . TYR A 1 102 ? -0.85295 -10.79464 36.47353 1.000 16.52074 117 TYR A N 1
ATOM 757 C CA . TYR A 1 102 ? -0.66497 -9.35348 36.61421 1.000 17.14554 117 TYR A CA 1
ATOM 758 C C . TYR A 1 102 ? -2.00833 -8.69401 36.89222 1.000 20.27343 117 TYR A C 1
ATOM 759 O O . TYR A 1 102 ? -3.04125 -9.14618 36.39260 1.000 22.43471 117 TYR A O 1
ATOM 768 N N . ARG A 1 103 ? -2.00318 -7.64350 37.71358 1.000 16.46764 118 ARG A N 1
ATOM 769 C CA . ARG A 1 103 ? -3.24490 -6.95857 38.03970 1.000 20.14060 118 ARG A CA 1
ATOM 770 C C . ARG A 1 103 ? -3.02846 -5.45814 38.12317 1.000 13.09486 118 ARG A C 1
ATOM 771 O O . ARG A 1 103 ? -2.00763 -4.99406 38.64659 1.000 18.33101 118 ARG A O 1
ATOM 779 N N . ALA A 1 104 ? -4.01373 -4.70611 37.63143 1.000 17.47609 119 ALA A N 1
ATOM 780 C CA . ALA A 1 104 ? -4.01318 -3.26047 37.78174 1.000 14.15970 119 ALA A CA 1
ATOM 781 C C . ALA A 1 104 ? -5.45549 -2.77510 37.79656 1.000 15.75108 119 ALA A C 1
ATOM 782 O O . ALA A 1 104 ? -6.37407 -3.46819 37.34479 1.000 17.99786 119 ALA A O 1
ATOM 784 N N . LYS A 1 105 ? -5.64597 -1.57555 38.34233 1.000 15.31499 120 LYS A N 1
ATOM 785 C CA . LYS A 1 105 ? -6.96665 -0.96777 38.43507 1.000 14.82555 120 LYS A CA 1
ATOM 786 C C . LYS A 1 105 ? -6.89135 0.50115 38.05405 1.000 15.80934 120 LYS A C 1
ATOM 787 O O . LYS A 1 105 ? -5.85846 1.15596 38.22625 1.000 18.58030 120 LYS A O 1
ATOM 793 N N . THR A 1 106 ? -7.99694 1.00491 37.52302 1.000 14.26431 121 THR A N 1
ATOM 794 C CA . THR A 1 106 ? -8.13042 2.41872 37.21280 1.000 15.39079 121 THR A CA 1
ATOM 795 C C . THR A 1 106 ? -9.61674 2.75343 37.30716 1.000 15.90429 121 THR A C 1
ATOM 796 O O . THR A 1 106 ? -10.38336 2.01937 37.94356 1.000 14.98682 121 THR A O 1
ATOM 800 N N . SER A 1 107 ? -10.02060 3.86683 36.68960 1.000 12.84415 122 SER A N 1
ATOM 801 C CA . SER A 1 107 ? -11.42154 4.26533 36.66509 1.000 15.59952 122 SER A CA 1
ATOM 802 C C . SER A 1 107 ? -11.67556 5.08401 35.40886 1.000 14.93522 122 SER A C 1
ATOM 803 O O . SER A 1 107 ? -10.75745 5.64900 34.81532 1.000 16.90441 122 SER A O 1
ATOM 806 N N . LEU A 1 108 ? -12.94801 5.14087 35.01764 1.000 16.09794 123 LEU A N 1
ATOM 807 C CA . LEU A 1 108 ? -13.38054 5.86841 33.83770 1.000 15.89280 123 LEU A CA 1
ATOM 808 C C . LEU A 1 108 ? -14.59494 6.68677 34.22372 1.000 13.27519 123 LEU A C 1
ATOM 809 O O . LEU A 1 108 ? -15.54348 6.15483 34.80537 1.000 15.11140 123 LEU A O 1
ATOM 814 N N . ASP A 1 109 ? -14.58415 7.97108 33.87111 1.000 15.70063 124 ASP A N 1
ATOM 815 C CA . ASP A 1 109 ? -15.73017 8.82734 34.13351 1.000 16.52451 124 ASP A CA 1
ATOM 816 C C . ASP A 1 109 ? -16.49919 8.92680 32.82229 1.000 15.96136 124 ASP A C 1
ATOM 817 O O . ASP A 1 109 ? -15.94560 9.34632 31.79788 1.000 21.15974 124 ASP A O 1
ATOM 822 N N . LEU A 1 110 ? -17.77179 8.57118 32.86670 1.000 17.55117 125 LEU A N 1
ATOM 823 C CA . LEU A 1 110 ? -18.63151 8.55357 31.69584 1.000 22.62892 125 LEU A CA 1
ATOM 824 C C . LEU A 1 110 ? -19.75624 9.57449 31.80896 1.000 20.81622 125 LEU A C 1
ATOM 825 O O . LEU A 1 110 ? -20.02785 10.39372 30.92771 1.000 22.04863 125 LEU A O 1
ATOM 831 N N . LYS B 1 3 ? 4.03116 -5.58243 13.40533 1.000 47.69765 18 LYS B N 1
ATOM 832 C CA . LYS B 1 3 ? 3.42928 -5.03201 14.61907 1.000 46.11367 18 LYS B CA 1
ATOM 833 C C . LYS B 1 3 ? 2.70734 -3.71518 14.33716 1.000 41.07026 18 LYS B C 1
ATOM 834 O O . LYS B 1 3 ? 1.82233 -3.31746 15.09221 1.000 39.65987 18 LYS B O 1
ATOM 836 N N . ASP B 1 4 ? 3.10649 -3.02803 13.27032 1.000 39.60171 19 ASP B N 1
ATOM 837 C CA . ASP B 1 4 ? 2.41284 -1.81046 12.87084 1.000 33.60861 19 ASP B CA 1
ATOM 838 C C . ASP B 1 4 ? 0.97492 -2.12490 12.46725 1.000 27.76832 19 ASP B C 1
ATOM 839 O O . ASP B 1 4 ? 0.74549 -3.05695 11.68031 1.000 24.75453 19 ASP B O 1
ATOM 844 N N . PRO B 1 5 ? -0.00630 -1.35515 12.92395 1.000 26.01519 20 PRO B N 1
ATOM 845 C CA . PRO B 1 5 ? -1.36294 -1.53862 12.40581 1.000 25.10788 20 PRO B CA 1
ATOM 846 C C . PRO B 1 5 ? -1.45396 -1.02431 10.98179 1.000 22.45515 20 PRO B C 1
ATOM 847 O O . PRO B 1 5 ? -0.60568 -0.26850 10.49977 1.000 26.57323 20 PRO B O 1
ATOM 851 N N . TRP B 1 6 ? -2.51628 -1.43866 10.31015 1.000 19.03674 21 TRP B N 1
ATOM 852 C CA . TRP B 1 6 ? -2.81624 -0.91152 8.99052 1.000 18.90908 21 TRP B CA 1
ATOM 853 C C . TRP B 1 6 ? -3.57577 0.39471 9.14287 1.000 20.54090 21 TRP B C 1
ATOM 854 O O . TRP B 1 6 ? -4.53868 0.46860 9.91080 1.000 20.85711 21 TRP B O 1
ATOM 865 N N . GLU B 1 7 ? -3.11112 1.43154 8.44381 1.000 17.63195 22 GLU B N 1
ATOM 866 C CA . GLU B 1 7 ? -3.72483 2.75154 8.47889 1.000 19.34720 22 GLU B CA 1
ATOM 867 C C . GLU B 1 7 ? -3.76510 3.31908 7.07317 1.000 19.12410 22 GLU B C 1
ATOM 868 O O . GLU B 1 7 ? -2.77892 3.23375 6.33756 1.000 23.32864 22 GLU B O 1
ATOM 874 N N . GLN B 1 8 ? -4.90167 3.90118 6.70468 1.000 16.02328 23 GLN B N 1
ATOM 875 C CA . GLN B 1 8 ? -5.03354 4.52481 5.39493 1.000 15.55080 23 GLN B CA 1
ATOM 876 C C . GLN B 1 8 ? -5.99279 5.69958 5.51470 1.000 18.05255 23 GLN B C 1
ATOM 877 O O . GLN B 1 8 ? -7.05868 5.56958 6.12543 1.000 20.11490 23 GLN B O 1
ATOM 883 N N . THR B 1 9 ? -5.62333 6.83334 4.93382 1.000 14.78598 24 THR B N 1
ATOM 884 C CA . THR B 1 9 ? -6.52168 7.97786 4.84693 1.000 16.19860 24 THR B CA 1
ATOM 885 C C . THR B 1 9 ? -7.17652 8.00836 3.47511 1.000 16.65502 24 THR B C 1
ATOM 886 O O . THR B 1 9 ? -6.49732 7.84084 2.45697 1.000 17.42147 24 THR B O 1
ATOM 890 N N . LEU B 1 10 ? -8.49498 8.20918 3.45753 1.000 14.28565 25 LEU B N 1
ATOM 891 C CA . LEU B 1 10 ? -9.28828 8.28424 2.23769 1.000 12.85201 25 LEU B CA 1
ATOM 892 C C . LEU B 1 10 ? -9.94772 9.64825 2.13301 1.000 16.74466 25 LEU B C 1
ATOM 893 O O . LEU B 1 10 ? -10.16530 10.32337 3.13922 1.000 17.70925 25 LEU B O 1
ATOM 898 N N . LYS B 1 11 ? -10.24921 10.06475 0.90717 1.000 15.63504 26 LYS B N 1
ATOM 899 C CA . LYS B 1 11 ? -11.00130 11.29353 0.69093 1.000 15.30665 26 LYS B CA 1
ATOM 900 C C . LYS B 1 11 ? -12.08009 11.02768 -0.34625 1.000 18.87208 26 LYS B C 1
ATOM 901 O O . LYS B 1 11 ? -11.80533 10.42695 -1.38862 1.000 19.12216 26 LYS B O 1
ATOM 907 N N . ALA B 1 12 ? -13.31027 11.42068 -0.03448 1.000 19.42097 27 ALA B N 1
ATOM 908 C CA . ALA B 1 12 ? -14.44371 11.30242 -0.94836 1.000 22.47302 27 ALA B CA 1
ATOM 909 C C . ALA B 1 12 ? -15.13512 12.65517 -0.98133 1.000 22.50720 27 ALA B C 1
ATOM 910 O O . ALA B 1 12 ? -15.67351 13.09507 0.04037 1.000 22.99484 27 ALA B O 1
ATOM 912 N N . ASN B 1 13 ? -15.07309 13.33353 -2.12622 1.000 24.76440 28 ASN B N 1
ATOM 913 C CA . ASN B 1 13 ? -15.53560 14.71195 -2.22522 1.000 28.25501 28 ASN B CA 1
ATOM 914 C C . ASN B 1 13 ? -14.84998 15.52777 -1.14001 1.000 25.20361 28 ASN B C 1
ATOM 915 O O . ASN B 1 13 ? -13.62122 15.55273 -1.07989 1.000 28.45187 28 ASN B O 1
ATOM 920 N N . ASP B 1 14 ? -15.61418 16.15510 -0.24405 1.000 21.60168 29 ASP B N 1
ATOM 921 C CA . ASP B 1 14 ? -15.01244 16.91397 0.84381 1.000 22.15112 29 ASP B CA 1
ATOM 922 C C . ASP B 1 14 ? -14.96816 16.13749 2.16148 1.000 19.24424 29 ASP B C 1
ATOM 923 O O . ASP B 1 14 ? -14.66595 16.72737 3.20404 1.000 26.17120 29 ASP B O 1
ATOM 928 N N . LEU B 1 15 ? -15.25136 14.83635 2.14314 1.000 18.38135 30 LEU B N 1
ATOM 929 C CA . LEU B 1 15 ? -15.18580 14.01392 3.34737 1.000 17.22292 30 LEU B CA 1
ATOM 930 C C . LEU B 1 15 ? -13.82608 13.33476 3.42785 1.000 19.12312 30 LEU B C 1
ATOM 931 O O . LEU B 1 15 ? -13.37759 12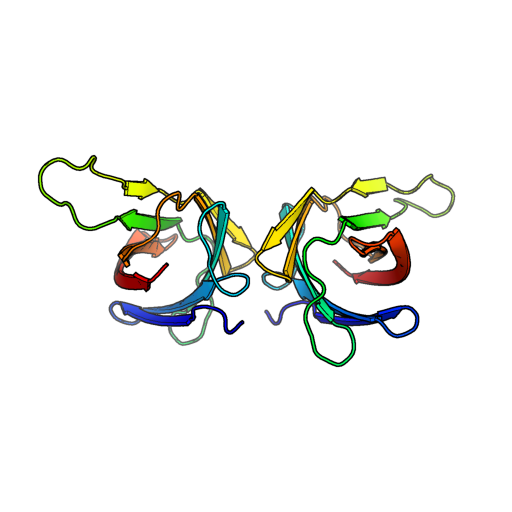.72706 2.45164 1.000 22.56883 30 LEU B O 1
ATOM 936 N N . GLU B 1 16 ? -13.14859 13.47906 4.56258 1.000 17.91445 31 GLU B N 1
ATOM 937 C CA . GLU B 1 16 ? -11.94208 12.70814 4.83858 1.000 16.42507 31 GLU B CA 1
ATOM 938 C C . GLU B 1 16 ? -12.29641 11.56180 5.77179 1.000 18.63963 31 GLU B C 1
ATOM 939 O O . GLU B 1 16 ? -13.12580 11.73327 6.66255 1.000 16.93816 31 GLU B O 1
ATOM 945 N N . VAL B 1 17 ? -11.71795 10.38251 5.53350 1.000 13.79586 32 VAL B N 1
ATOM 946 C CA . VAL B 1 17 ? -11.95560 9.21881 6.39263 1.000 13.60795 32 VAL B CA 1
ATOM 947 C C . VAL B 1 17 ? -10.62957 8.52191 6.65858 1.000 16.80146 32 VAL B C 1
ATOM 948 O O . VAL B 1 17 ? -9.99191 8.02863 5.72352 1.000 17.04014 32 VAL B O 1
ATOM 952 N N . LYS B 1 18 ? -10.20971 8.48116 7.91751 1.000 16.78926 33 LYS B N 1
ATOM 953 C CA . LYS B 1 18 ? -9.07033 7.66249 8.31391 1.000 14.90764 33 LYS B CA 1
ATOM 954 C C . LYS B 1 18 ? -9.56966 6.28331 8.73383 1.000 16.65480 33 LYS B C 1
ATOM 955 O O . LYS B 1 18 ? -10.60177 6.16246 9.39625 1.000 17.34891 33 LYS B O 1
ATOM 959 N N . ILE B 1 19 ? -8.86845 5.23179 8.31790 1.000 13.66097 34 ILE B N 1
ATOM 960 C CA . ILE B 1 19 ? -9.22866 3.88370 8.75419 1.000 14.08535 34 ILE B CA 1
ATOM 961 C C . ILE B 1 19 ? -7.99648 3.23357 9.36164 1.000 17.30171 34 ILE B C 1
ATOM 962 O O . ILE B 1 19 ? -6.90782 3.27996 8.77781 1.000 19.04626 34 ILE B O 1
ATOM 967 N N . LYS B 1 20 ? -8.16988 2.62539 10.53433 1.000 17.10005 35 LYS B N 1
ATOM 968 C CA . LYS B 1 20 ? -7.05128 2.05222 11.27290 1.000 19.88549 35 LYS B CA 1
ATOM 969 C C . LYS B 1 20 ? -7.46210 0.70861 11.85689 1.000 17.92549 35 LYS B C 1
ATOM 970 O O . LYS B 1 20 ? -8.48028 0.61219 12.54441 1.000 19.01080 35 LYS B O 1
ATOM 976 N N . SER B 1 21 ? -6.67338 -0.33080 11.59522 1.000 17.78554 36 SER B N 1
ATOM 977 C CA . SER B 1 21 ? -6.96686 -1.62679 12.18006 1.000 19.33622 36 SER B CA 1
ATOM 978 C C . SER B 1 21 ? -6.56330 -1.66446 13.65281 1.000 21.03177 36 SER B C 1
ATOM 979 O O . SER B 1 21 ? -5.72807 -0.88820 14.12210 1.000 22.83257 36 SER B O 1
ATOM 982 N N . VAL B 1 22 ? -7.15386 -2.60288 14.37862 1.000 17.45115 37 VAL B N 1
ATOM 983 C CA . VAL B 1 22 ? -6.75256 -2.87519 15.75264 1.000 16.33521 37 VAL B CA 1
ATOM 984 C C . VAL B 1 22 ? -5.63104 -3.90111 15.69108 1.000 16.19537 37 VAL B C 1
ATOM 985 O O . VAL B 1 22 ? -5.85923 -5.06822 15.35903 1.000 20.37080 37 VAL B O 1
ATOM 989 N N . GLY B 1 23 ? -4.41477 -3.45669 15.98777 1.000 19.65358 38 GLY B N 1
ATOM 990 C CA . GLY B 1 23 ? -3.24784 -4.30786 15.87660 1.000 17.85982 38 GLY B CA 1
ATOM 991 C C . GLY B 1 23 ? -2.84606 -4.51795 14.42388 1.000 18.45068 38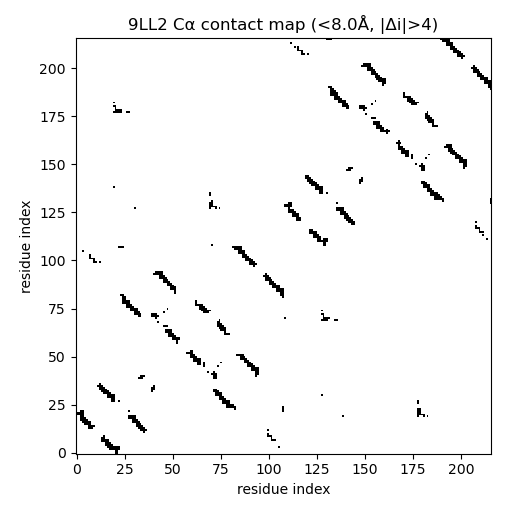 GLY B C 1
ATOM 992 O O . GLY B 1 23 ? -3.50095 -4.07673 13.48556 1.000 22.59078 38 GLY B O 1
ATOM 993 N N . ASN B 1 24 ? -1.73174 -5.21396 14.25511 1.000 21.05146 39 ASN B N 1
ATOM 994 C CA . ASN B 1 24 ? -1.28437 -5.61853 12.92324 1.000 25.80812 39 ASN B CA 1
ATOM 995 C C . ASN B 1 24 ? -2.21185 -6.71718 12.41614 1.000 19.90909 39 ASN B C 1
ATOM 996 O O . ASN B 1 24 ? -2.31898 -7.76489 13.06651 1.000 20.68950 39 ASN B O 1
ATOM 1001 N N . PRO B 1 25 ? -2.90962 -6.52313 11.29213 1.000 21.00410 40 PRO B N 1
ATOM 1002 C CA . PRO B 1 25 ? -3.96130 -7.47358 10.89864 1.000 21.82383 40 PRO B CA 1
ATOM 1003 C C . PRO B 1 25 ? -3.38188 -8.81641 10.47679 1.000 27.94052 40 PRO B C 1
ATOM 1004 O O . PRO B 1 25 ? -2.43834 -8.87954 9.68445 1.000 27.05854 40 PRO B O 1
ATOM 1008 N N . ILE B 1 26 ? -3.96230 -9.89234 11.01216 1.000 25.64984 41 ILE B N 1
ATOM 1009 C CA . ILE B 1 26 ? -3.67665 -11.25587 10.58344 1.000 27.43163 41 ILE B CA 1
ATOM 1010 C C . ILE B 1 26 ? -4.99811 -11.96993 10.31321 1.000 24.93116 41 ILE B C 1
ATOM 1011 O O . ILE B 1 26 ? -6.07566 -11.48322 10.65388 1.000 22.75581 41 ILE B O 1
ATOM 1016 N N . LYS B 1 27 ? -4.89088 -13.15184 9.70619 1.000 31.64121 42 LYS B N 1
ATOM 1017 C CA . LYS B 1 27 ? -6.05989 -13.95246 9.36252 1.000 28.86008 42 LYS B CA 1
ATOM 1018 C C . LYS B 1 27 ? -6.97170 -14.12654 10.57108 1.000 30.03759 42 LYS B C 1
ATOM 1019 O O . LYS B 1 27 ? -6.50530 -14.32019 11.69791 1.000 31.84442 42 LYS B O 1
ATOM 1025 N N . GLY B 1 28 ? -8.28084 -14.04800 10.32747 1.000 24.91805 43 GLY B N 1
ATOM 1026 C CA . GLY B 1 28 ? -9.27241 -14.23708 11.36739 1.000 25.57742 43 GLY B CA 1
ATOM 1027 C C . GLY B 1 28 ? -10.07759 -12.99027 11.66446 1.000 24.82185 43 GLY B C 1
ATOM 1028 O O . GLY B 1 28 ? -10.25610 -12.14301 10.78517 1.000 22.08394 43 GLY B O 1
ATOM 1029 N N . ASP B 1 29 ? -10.55332 -12.85283 12.90108 1.000 22.54857 44 ASP B N 1
ATOM 1030 C CA . ASP B 1 29 ? -11.34680 -11.68404 13.26725 1.000 22.11732 44 ASP B CA 1
ATOM 1031 C C . ASP B 1 29 ? -10.48833 -10.42707 13.26822 1.000 21.74383 44 ASP B C 1
ATOM 1032 O O . ASP B 1 29 ? -9.35575 -10.42881 13.75705 1.000 23.68134 44 ASP B O 1
ATOM 1037 N N . ASN B 1 30 ? -11.04424 -9.34410 12.72191 1.000 17.09736 45 ASN B N 1
ATOM 1038 C CA . ASN B 1 30 ? -10.35569 -8.06934 12.62749 1.000 17.93555 45 ASN B CA 1
ATOM 1039 C C . ASN B 1 30 ? -11.32471 -6.93702 12.91940 1.000 19.00648 45 ASN B C 1
ATOM 1040 O O . ASN B 1 30 ? -12.53767 -7.06237 12.73064 1.000 19.97010 45 ASN B O 1
ATOM 1045 N N . THR B 1 31 ? -10.77690 -5.82990 13.39730 1.000 16.36624 46 THR B N 1
ATOM 1046 C CA . THR B 1 31 ? -11.57810 -4.66042 13.72107 1.000 16.65654 46 THR B CA 1
ATOM 1047 C C . THR B 1 31 ? -10.91058 -3.44107 13.12228 1.000 16.56039 46 THR B C 1
ATOM 1048 O O . THR B 1 31 ? -9.69055 -3.27733 13.22862 1.000 17.45040 46 THR B O 1
ATOM 1052 N N . PHE B 1 32 ? -11.71113 -2.59418 12.48780 1.000 14.40164 47 PHE B N 1
ATOM 1053 C CA . PHE B 1 32 ? -11.20617 -1.37448 11.87833 1.000 14.62691 47 PHE B CA 1
ATOM 1054 C C . PHE B 1 32 ? -12.00480 -0.20745 12.42483 1.000 17.36404 47 PHE B C 1
ATOM 1055 O O . PHE B 1 32 ? -13.23265 -0.28113 12.52004 1.000 20.57339 47 PHE B O 1
ATOM 1063 N N . VAL B 1 33 ? -11.30974 0.85820 12.80093 1.000 13.13994 48 VAL B N 1
ATOM 1064 C CA . VAL B 1 33 ? -11.95565 2.06915 13.29298 1.000 14.12419 48 VAL B CA 1
ATOM 1065 C C . VAL B 1 33 ? -11.86761 3.11004 12.19132 1.000 13.54694 48 VAL B C 1
ATOM 1066 O O . VAL B 1 33 ? -10.77178 3.41476 11.70410 1.000 15.60913 48 VAL B O 1
ATOM 1070 N N . LEU B 1 34 ? -13.02426 3.64587 11.79482 1.000 13.92389 49 LEU B N 1
ATOM 1071 C CA . LEU B 1 34 ? -13.12108 4.68067 10.77479 1.000 14.91870 49 LEU B CA 1
ATOM 1072 C C . LEU B 1 34 ? -13.44070 6.01846 11.42851 1.000 11.82125 49 LEU B C 1
ATOM 1073 O O . LEU B 1 34 ? -14.32893 6.10557 12.27926 1.000 16.24723 49 LEU B O 1
ATOM 1078 N N . SER B 1 35 ? -12.73725 7.07534 10.99283 1.000 12.73442 50 SER B N 1
ATOM 1079 C CA . SER B 1 35 ? -12.90169 8.43173 11.52502 1.000 16.13988 50 SER B CA 1
ATOM 1080 C C . SER B 1 35 ? -13.24780 9.37235 10.37786 1.000 16.24053 50 SER B C 1
ATOM 1081 O O . SER B 1 35 ? -12.36980 10.04796 9.82540 1.000 16.50650 50 SER B O 1
ATOM 1084 N N . PRO B 1 36 ? -14.52207 9.44641 9.99224 1.000 15.29885 51 PRO B N 1
ATOM 1085 C CA . PRO B 1 36 ? -14.92570 10.37513 8.92847 1.000 14.28461 51 PRO B CA 1
ATOM 1086 C C . PRO B 1 36 ? -15.09585 11.78695 9.47027 1.000 16.46338 51 PRO B C 1
ATOM 1087 O O . PRO B 1 36 ? -15.69911 11.98688 10.52579 1.000 18.24650 51 PRO B O 1
ATOM 1091 N N . THR B 1 37 ? -14.56495 12.76650 8.74224 1.000 19.36450 52 THR B N 1
ATOM 1092 C CA . THR B 1 37 ? -14.74435 14.16814 9.09737 1.000 22.73090 52 THR B CA 1
ATOM 1093 C C . THR B 1 37 ? -15.14388 14.97842 7.87505 1.000 19.17482 52 THR B C 1
ATOM 1094 O O . THR B 1 37 ? -14.66818 14.72687 6.76411 1.000 21.72255 52 THR B O 1
ATOM 1098 N N . LEU B 1 38 ? -15.99416 15.97922 8.09842 1.000 20.52174 53 LEU B N 1
ATOM 1099 C CA . LEU B 1 38 ? -16.33927 16.97810 7.10056 1.000 26.26976 53 LEU B CA 1
ATOM 1100 C C . LEU B 1 38 ? -15.90194 18.32058 7.66044 1.000 23.60857 53 LEU B C 1
ATOM 1101 O O . LEU B 1 38 ? -16.40130 18.73697 8.71191 1.000 23.56790 53 LEU B O 1
ATOM 1106 N N . LYS B 1 39 ? -14.96333 18.97654 6.97173 1.000 25.29907 54 LYS B N 1
ATOM 1107 C CA . LYS B 1 39 ? -14.39146 20.25003 7.41198 1.000 27.02807 54 LYS B CA 1
ATOM 1108 C C . LYS B 1 39 ? -13.80240 20.13600 8.81495 1.000 28.41007 54 LYS B C 1
ATOM 1109 O O . LYS B 1 39 ? -13.85178 21.07677 9.60557 1.000 34.56908 54 LYS B O 1
ATOM 1111 N N . GLY B 1 40 ? -13.21886 18.97814 9.11962 1.000 26.67114 55 GLY B N 1
ATOM 1112 C CA . GLY B 1 40 ? -12.62436 18.74673 10.41774 1.000 32.69790 55 GLY B CA 1
ATOM 1113 C C . GLY B 1 40 ? -13.57898 18.30977 11.50973 1.000 33.11104 55 GLY B C 1
ATOM 1114 O O . GLY B 1 40 ? -13.12241 18.02542 12.62452 1.000 35.75914 55 GLY B O 1
ATOM 1115 N N . LYS B 1 41 ? -14.88206 18.25561 11.24266 1.000 26.81243 56 LYS B N 1
ATOM 1116 C CA . LYS B 1 41 ? -15.87182 17.87527 12.24469 1.000 29.75376 56 LYS B CA 1
ATOM 1117 C C . LYS B 1 41 ? -16.30015 16.42423 12.04023 1.000 24.59869 56 LYS B C 1
ATOM 1118 O O . LYS B 1 41 ? -16.61142 16.01827 10.91761 1.000 20.95459 56 LYS B O 1
ATOM 1120 N N . ALA B 1 42 ? -16.32634 15.65153 13.12495 1.000 25.25912 57 ALA B N 1
ATOM 1121 C CA . ALA B 1 42 ? -16.69275 14.24440 13.02400 1.000 22.02743 57 ALA B CA 1
ATOM 1122 C C . ALA B 1 42 ? -18.11454 14.10101 12.50033 1.000 24.46333 57 ALA B C 1
ATOM 1123 O O . ALA B 1 42 ? -19.02028 14.84023 12.89419 1.000 27.29566 57 ALA B O 1
ATOM 1125 N N . LEU B 1 43 ? -18.30289 13.14878 11.59726 1.000 16.89645 58 LEU B N 1
ATOM 1126 C CA . LEU B 1 43 ? -19.61435 12.86734 11.02873 1.000 18.31966 58 LEU B CA 1
ATOM 1127 C C . LEU B 1 43 ? -20.39134 11.97035 11.98472 1.000 21.24340 58 LEU B C 1
ATOM 1128 O O . LEU B 1 43 ? -20.05889 10.79158 12.14349 1.000 20.20542 58 LEU B O 1
ATOM 1133 N N . GLU B 1 44 ? -21.40234 12.52380 12.65392 1.000 20.24841 59 GLU B N 1
ATOM 1134 C CA . GLU B 1 44 ? -22.18961 11.75896 13.60877 1.000 20.40913 59 GLU B CA 1
ATOM 1135 C C . GLU B 1 44 ? -23.49130 11.27316 12.98095 1.000 20.57042 59 GLU B C 1
ATOM 1136 O O . GLU B 1 44 ? -24.05601 11.91618 12.09273 1.000 24.94181 59 GLU B O 1
ATOM 1142 N N . LYS B 1 45 ? -23.96255 10.12631 13.47073 1.000 19.32895 60 LYS B N 1
ATOM 1143 C CA . LYS B 1 45 ? -25.22833 9.51568 13.05118 1.000 19.05718 60 LYS B CA 1
ATOM 1144 C C . LYS B 1 45 ? -25.23912 9.18153 11.56211 1.000 19.55970 60 LYS B C 1
ATOM 1145 O O . LYS B 1 45 ? -26.29214 9.21095 10.91930 1.000 20.99323 60 LYS B O 1
ATOM 1148 N N . ALA B 1 46 ? -24.08181 8.83361 11.01275 1.000 17.52541 61 ALA B N 1
ATOM 1149 C CA . ALA B 1 46 ? -23.97609 8.41702 9.62443 1.000 15.08780 61 ALA B CA 1
ATOM 1150 C C . ALA B 1 46 ? -24.17603 6.90633 9.51230 1.000 14.93781 61 ALA B C 1
ATOM 1151 O O . ALA B 1 46 ? -24.02475 6.15511 10.48164 1.000 17.53848 61 ALA B O 1
ATOM 1153 N N . ILE B 1 47 ? -24.54338 6.46761 8.31146 1.000 14.19666 62 ILE B N 1
ATOM 1154 C CA . ILE B 1 47 ? -24.65336 5.04491 7.99391 1.000 15.91642 62 ILE B CA 1
ATOM 1155 C C . ILE B 1 47 ? -23.40356 4.65493 7.21554 1.000 16.73022 62 ILE B C 1
ATOM 1156 O O . ILE B 1 47 ? -23.17413 5.13763 6.10018 1.000 18.07756 62 ILE B O 1
ATOM 1161 N N . VAL B 1 48 ? -22.58300 3.79032 7.80436 1.000 16.71921 63 VAL B N 1
ATOM 1162 C CA . VAL B 1 48 ? -21.26581 3.46314 7.27089 1.000 14.22327 63 VAL B CA 1
ATOM 1163 C C . VAL B 1 48 ? -21.25355 1.98252 6.91727 1.000 16.93715 63 VAL B C 1
ATOM 1164 O O . VAL B 1 48 ? -21.53101 1.13024 7.77198 1.000 19.04465 63 VAL B O 1
ATOM 1168 N N . ARG B 1 49 ? -20.93003 1.67881 5.65968 1.000 13.96880 64 ARG B N 1
ATOM 1169 C CA . ARG B 1 49 ? -20.83720 0.30963 5.17184 1.000 16.41618 64 ARG B CA 1
ATOM 1170 C C . ARG B 1 49 ? -19.40783 0.07175 4.72695 1.000 15.03924 64 ARG B C 1
ATOM 1171 O O . ARG B 1 49 ? -18.80034 0.91938 4.06915 1.000 17.54427 64 ARG B O 1
ATOM 1179 N N . VAL B 1 50 ? -18.86906 -1.08603 5.07932 1.000 14.96137 65 VAL B N 1
ATOM 1180 C CA . VAL B 1 50 ? -17.50674 -1.43316 4.70353 1.000 15.20335 65 VAL B CA 1
ATOM 1181 C C . VAL B 1 50 ? -17.53498 -2.86344 4.19691 1.000 14.02402 65 VAL B C 1
ATOM 1182 O O . VAL B 1 50 ? -17.95357 -3.77408 4.92099 1.000 18.37695 65 VAL B O 1
ATOM 1186 N N . GLN B 1 51 ? -17.11466 -3.06030 2.95334 1.000 14.56061 66 GLN B N 1
ATOM 1187 C CA . GLN B 1 51 ? -17.04069 -4.39393 2.37898 1.000 16.27343 66 GLN B CA 1
ATOM 1188 C C . GLN B 1 51 ? -15.58824 -4.74049 2.11194 1.000 18.97784 66 GLN B C 1
ATOM 1189 O O . GLN B 1 51 ? -14.82162 -3.90525 1.62655 1.000 20.12102 66 GLN B O 1
ATOM 1195 N N . PHE B 1 52 ? -15.22174 -5.97788 2.42947 1.000 17.31587 67 PHE B N 1
ATOM 1196 C CA . PHE B 1 52 ? -13.88635 -6.49385 2.17703 1.000 18.03012 67 PHE B CA 1
ATOM 1197 C C . PHE B 1 52 ? -14.01834 -7.58819 1.13800 1.000 20.44007 67 PHE B C 1
ATOM 1198 O O . PHE B 1 52 ? -14.83693 -8.49971 1.29962 1.000 21.67841 67 PHE B O 1
ATOM 1206 N N . MET B 1 53 ? -13.23067 -7.50203 0.06851 1.000 21.72217 68 MET B N 1
ATOM 1207 C CA . MET B 1 53 ? -13.36325 -8.46906 -1.01307 1.000 24.49890 68 MET B CA 1
ATOM 1208 C C . MET B 1 53 ? -11.99402 -8.93181 -1.46627 1.000 26.01092 68 MET B C 1
ATOM 1209 O O . MET B 1 53 ? -11.13344 -8.10988 -1.78687 1.000 31.24778 68 MET B O 1
ATOM 1214 N N . MET B 1 54 ? -11.80850 -10.22562 -1.51596 1.000 27.89386 69 MET B N 1
ATOM 1215 C CA . MET B 1 54 ? -10.62794 -10.69565 -2.20595 1.000 30.11327 69 MET B CA 1
ATOM 1216 C C . MET B 1 54 ? -10.89427 -10.66207 -3.70445 1.000 35.22511 69 MET B C 1
ATOM 1217 O O . MET B 1 54 ? -11.98484 -11.03403 -4.14442 1.000 35.21970 69 MET B O 1
ATOM 1222 N N . PRO B 1 55 ? -9.93645 -10.21212 -4.50425 1.000 37.88058 70 PRO B N 1
ATOM 1223 C CA . PRO B 1 55 ? -10.14385 -10.24571 -5.95229 1.000 40.39775 70 PRO B CA 1
ATOM 1224 C C . PRO B 1 55 ? -10.36857 -11.67661 -6.41481 1.000 46.12144 70 PRO B C 1
ATOM 1225 O O . PRO B 1 55 ? -9.75797 -12.62385 -5.91189 1.000 41.02427 70 PRO B O 1
ATOM 1229 N N . GLU B 1 56 ? -11.29884 -11.82942 -7.34788 1.000 42.63821 71 GLU B N 1
ATOM 1230 C CA . GLU B 1 56 ? -11.74260 -13.15085 -7.75293 1.000 48.31081 71 GLU B CA 1
ATOM 1231 C C . GLU B 1 56 ? -10.72428 -13.78067 -8.69579 1.000 48.80424 71 GLU B C 1
ATOM 1232 O O . GLU B 1 56 ? -10.12442 -13.10057 -9.53354 1.000 49.12621 71 GLU B O 1
ATOM 1238 N N . MET B 1 57 ? -10.49885 -15.07986 -8.52030 1.000 47.75582 72 MET B N 1
ATOM 1239 C CA . MET B 1 57 ? -9.45534 -15.81931 -9.21355 1.000 53.36990 72 MET B CA 1
ATOM 1240 C C . MET B 1 57 ? -10.01559 -17.16260 -9.66659 1.000 55.05755 72 MET B C 1
ATOM 1241 O O . MET B 1 57 ? -10.96226 -17.67310 -9.05889 1.000 51.13213 72 MET B O 1
ATOM 1246 N N . PRO B 1 58 ? -9.44743 -17.75404 -10.71981 1.000 57.50786 73 PRO B N 1
ATOM 1247 C CA . PRO B 1 58 ? -10.08662 -18.93413 -11.32639 1.000 59.77524 73 PRO B CA 1
ATOM 1248 C C . PRO B 1 58 ? -10.08386 -20.12041 -10.37355 1.000 61.03521 73 PRO B C 1
ATOM 1249 O O . PRO B 1 58 ? -9.06912 -20.43128 -9.74600 1.000 60.84022 73 PRO B O 1
ATOM 1253 N N . GLY B 1 59 ? -11.23324 -20.78580 -10.27594 1.000 57.62989 74 GLY B N 1
ATOM 1254 C CA . GLY B 1 59 ? -11.35638 -21.95855 -9.43770 1.000 57.70727 74 GLY B CA 1
ATOM 1255 C C . GLY B 1 59 ? -11.36574 -21.69040 -7.95331 1.000 54.41036 74 GLY B C 1
ATOM 1256 O O . GLY B 1 59 ? -11.24827 -22.63532 -7.16997 1.000 54.71737 74 GLY B O 1
ATOM 1257 N N . MET B 1 60 ? -11.49916 -20.43265 -7.53622 1.000 51.54968 75 MET B N 1
ATOM 1258 C CA . MET B 1 60 ? -11.54943 -20.10286 -6.12461 1.000 51.72832 75 MET B CA 1
ATOM 1259 C C . MET B 1 60 ? -12.87262 -19.42949 -5.77912 1.000 53.84678 75 MET B C 1
ATOM 1260 O O . MET B 1 60 ? -13.38092 -18.62444 -6.56929 1.000 46.69051 75 MET B O 1
ATOM 1265 N N . PRO B 1 61 ? -13.45431 -19.74113 -4.61776 1.000 55.45776 76 PRO B N 1
ATOM 1266 C CA . PRO B 1 61 ? -14.68811 -19.06356 -4.19141 1.000 54.50978 76 PRO B CA 1
ATOM 1267 C C . PRO B 1 61 ? -14.49292 -17.55535 -4.09180 1.000 51.94685 76 PRO B C 1
ATOM 1268 O O . PRO B 1 61 ? -13.37498 -17.03807 -4.07054 1.000 54.28926 76 PRO B O 1
ATOM 1272 N N . ALA B 1 62 ? -15.62001 -16.84273 -4.01185 1.000 51.68103 77 ALA B N 1
ATOM 1273 C CA . ALA B 1 62 ? -15.61738 -15.39771 -4.24163 1.000 53.13305 77 ALA B CA 1
ATOM 1274 C C . ALA B 1 62 ? -14.96700 -14.62867 -3.09360 1.000 55.45478 77 ALA B C 1
ATOM 1275 O O . ALA B 1 62 ? -14.10248 -13.77257 -3.32064 1.000 61.27957 77 ALA B O 1
ATOM 1277 N N . MET B 1 63 ? -15.40070 -14.89375 -1.85948 1.000 50.93144 78 MET B N 1
ATOM 1278 C CA . MET B 1 63 ? -14.80571 -14.36294 -0.63316 1.000 42.57595 78 MET B CA 1
ATOM 1279 C C . MET B 1 63 ? -14.99794 -12.84957 -0.51847 1.000 29.27600 78 MET B C 1
ATOM 1280 O O . MET B 1 63 ? -14.11990 -12.05903 -0.88762 1.000 29.19289 78 MET B O 1
ATOM 1285 N N . LYS B 1 64 ? -16.17417 -12.44846 -0.04075 1.000 23.35353 79 LYS B N 1
ATOM 1286 C CA . LYS B 1 64 ? -16.52217 -11.04990 0.19191 1.000 21.04508 79 LYS B CA 1
ATOM 1287 C C . LYS B 1 64 ? -17.24354 -10.97742 1.53000 1.000 24.41743 79 LYS B C 1
ATOM 1288 O O . LYS B 1 64 ? -18.15509 -11.77668 1.78228 1.000 27.75457 79 LYS B O 1
ATOM 1294 N N . GLU B 1 65 ? -16.78253 -10.08888 2.41008 1.000 20.00793 80 GLU B N 1
ATOM 1295 C CA . GLU B 1 65 ? -17.32556 -9.93323 3.75649 1.000 20.28044 80 GLU B CA 1
ATOM 1296 C C . GLU B 1 65 ? -17.90873 -8.53887 3.95679 1.000 19.10561 80 GLU B C 1
ATOM 1297 O O . GLU B 1 65 ? -17.24335 -7.53557 3.66687 1.000 18.65474 80 GLU B O 1
ATOM 1303 N N . MET B 1 66 ? -19.14918 -8.46797 4.43409 1.000 20.01480 81 MET B N 1
ATOM 1304 C CA . MET B 1 66 ? -19.71286 -7.18927 4.86354 1.000 19.19948 81 MET B CA 1
ATOM 1305 C C . MET B 1 66 ? -19.41643 -7.00976 6.34991 1.000 20.64796 81 MET B C 1
ATOM 1306 O O . MET B 1 66 ? -19.79128 -7.86210 7.16704 1.000 22.60085 81 MET B O 1
ATOM 1311 N N . ALA B 1 67 ? -18.73620 -5.91617 6.70198 1.000 17.37017 82 ALA B N 1
ATOM 1312 C CA . ALA B 1 67 ? -18.43208 -5.67106 8.10467 1.000 19.06897 82 ALA B CA 1
ATOM 1313 C C . ALA B 1 67 ? -19.69812 -5.34131 8.88516 1.000 19.87169 82 ALA B C 1
ATOM 1314 O O . ALA B 1 67 ? -20.64848 -4.75437 8.36058 1.000 19.55091 82 ALA B O 1
ATOM 1316 N N . GLN B 1 68 ? -19.70715 -5.74374 10.14917 1.000 19.13441 83 GLN B N 1
ATOM 1317 C CA . GLN B 1 68 ? -20.70010 -5.27877 11.11106 1.000 19.87750 83 GLN B CA 1
ATOM 1318 C C . GLN B 1 68 ? -20.18371 -3.96893 11.69137 1.000 18.27747 83 GLN B C 1
ATOM 1319 O O . GLN B 1 68 ? -19.10894 -3.94090 12.30481 1.000 20.68580 83 GLN B O 1
ATOM 1322 N N . VAL B 1 69 ? -20.92104 -2.88345 11.47602 1.000 17.52129 84 VAL B N 1
ATOM 1323 C CA . VAL B 1 69 ? -20.43703 -1.54452 11.80432 1.000 17.43835 84 VAL B CA 1
ATOM 1324 C C . VAL B 1 69 ? -21.34171 -0.92913 12.86357 1.000 18.05435 84 VAL B C 1
ATOM 1325 O O . VAL B 1 69 ? -22.56960 -0.95272 12.72877 1.000 21.10740 84 VAL B O 1
ATOM 1329 N N . SER B 1 70 ? -20.73429 -0.36209 13.90603 1.000 16.41096 85 SER B N 1
ATOM 1330 C CA . SER B 1 70 ? -21.47167 0.35128 14.94198 1.000 17.89791 85 SER B CA 1
ATOM 1331 C C . SER B 1 70 ? -20.80635 1.69805 15.16853 1.000 18.77073 85 SER B C 1
ATOM 1332 O O . SER B 1 70 ? -19.60787 1.85815 14.92112 1.000 22.52637 85 SER B O 1
ATOM 1335 N N . GLU B 1 71 ? -21.59217 2.68414 15.60064 1.000 16.21159 86 GLU B N 1
ATOM 1336 C CA . GLU B 1 71 ? -21.04535 4.01164 15.84108 1.000 16.74556 86 GLU B CA 1
ATOM 1337 C C . GLU B 1 71 ? -20.57337 4.13864 17.27767 1.000 16.47125 86 GLU B C 1
ATOM 1338 O O . GLU B 1 71 ? -21.28704 3.75886 18.21566 1.000 19.01766 86 GLU B O 1
ATOM 1344 N N . LYS B 1 72 ? -19.37248 4.68929 17.43945 1.000 17.01575 87 LYS B N 1
ATOM 1345 C CA . LYS B 1 72 ? -18.79881 5.05046 18.73329 1.000 16.54934 87 LYS B CA 1
ATOM 1346 C C . LYS B 1 72 ? -18.58693 6.56203 18.70851 1.000 18.58375 87 LYS B C 1
ATOM 1347 O O . LYS B 1 72 ? -17.46526 7.02956 18.49947 1.000 17.25760 87 LYS B O 1
ATOM 1353 N N . ASN B 1 73 ? -19.67590 7.31884 18.86076 1.000 18.62877 88 ASN B N 1
ATOM 1354 C CA . ASN B 1 73 ? -19.62714 8.76743 19.06599 1.000 16.68235 88 ASN B CA 1
ATOM 1355 C C . ASN B 1 73 ? -18.83019 9.49246 17.97201 1.000 21.17387 88 ASN B C 1
ATOM 1356 O O . ASN B 1 73 ? -17.87399 10.22574 18.23807 1.000 16.74492 88 ASN B O 1
ATOM 1361 N N . GLY B 1 74 ? -19.25570 9.29905 16.72289 1.000 15.34046 89 GLY B N 1
ATOM 1362 C CA . GLY B 1 74 ? -18.60393 9.93475 15.59009 1.000 21.98140 89 GLY B CA 1
ATOM 1363 C C . GLY B 1 74 ? -17.46103 9.15442 14.98383 1.000 18.76525 89 GLY B C 1
ATOM 1364 O O . GLY B 1 74 ? -16.93682 9.56178 13.93385 1.000 19.72952 89 GLY B O 1
ATOM 1365 N N . LEU B 1 75 ? -17.02426 8.08095 15.62725 1.000 17.92207 90 LEU B N 1
ATOM 1366 C CA . LEU B 1 75 ? -16.15079 7.09092 15.02419 1.000 16.65133 90 LEU B CA 1
ATOM 1367 C C . LEU B 1 75 ? -16.98863 5.84807 14.74816 1.000 19.54513 90 LEU B C 1
ATOM 1368 O O . LEU B 1 75 ? -18.08566 5.68667 15.28945 1.000 19.69169 90 LEU B O 1
ATOM 1373 N N . TYR B 1 76 ? -16.48353 4.97632 13.87696 1.000 15.95661 91 TYR B N 1
ATOM 1374 C CA . TYR B 1 76 ? -17.24840 3.80931 13.45461 1.000 15.84679 91 TYR B CA 1
ATOM 1375 C C . TYR B 1 76 ? -16.36572 2.57400 13.55499 1.000 16.85667 91 TYR B C 1
ATOM 1376 O O . TYR B 1 76 ? -15.23874 2.56129 13.05248 1.000 20.14158 91 TYR B O 1
ATOM 1385 N N . GLU B 1 77 ? -16.86581 1.55254 14.24132 1.000 15.63957 92 GLU B N 1
ATOM 1386 C CA . GLU B 1 77 ? -16.12722 0.32143 14.48643 1.000 17.34615 92 GLU B CA 1
ATOM 1387 C C . GLU B 1 77 ? -16.65507 -0.73178 13.52217 1.000 17.94177 92 GLU B C 1
ATOM 1388 O O . GLU B 1 77 ? -17.84300 -1.06482 13.55958 1.000 21.21204 92 GLU B O 1
ATOM 1394 N N . ALA B 1 78 ? -15.78286 -1.22867 12.64286 1.000 14.70362 93 ALA B N 1
ATOM 1395 C CA . ALA B 1 78 ? -16.15220 -2.21082 11.62495 1.000 15.76594 93 ALA B CA 1
ATOM 1396 C C . ALA B 1 78 ? -15.47444 -3.53706 11.95037 1.000 18.10340 93 ALA B C 1
ATOM 1397 O O . ALA B 1 78 ? -14.24079 -3.63343 11.90659 1.000 20.03870 93 ALA B O 1
ATOM 1399 N N . LYS B 1 79 ? -16.27948 -4.55740 12.25692 1.000 17.09305 94 LYS B N 1
ATOM 1400 C CA . LYS B 1 79 ? -15.78624 -5.87872 12.63068 1.000 18.24358 94 LYS B CA 1
ATOM 1401 C C . LYS B 1 79 ? -16.04282 -6.85709 11.49085 1.000 20.60252 94 LYS B C 1
ATOM 1402 O O . LYS B 1 79 ? -17.12417 -6.85793 10.89690 1.000 22.12349 94 LYS B O 1
ATOM 1408 N N . THR B 1 80 ? -15.03550 -7.66033 11.16014 1.000 19.53257 95 THR B N 1
ATOM 1409 C CA . THR B 1 80 ? -15.17174 -8.59994 10.06026 1.000 20.24811 95 THR B CA 1
ATOM 1410 C C . THR B 1 80 ? -14.27122 -9.80141 10.31096 1.000 25.36585 95 THR B C 1
ATOM 1411 O O . THR B 1 80 ? -13.35903 -9.76643 11.13999 1.000 26.98390 95 THR B O 1
ATOM 1415 N N . ASN B 1 81 ? -14.51374 -10.85772 9.54482 1.000 20.66560 96 ASN B N 1
ATOM 1416 C CA . ASN B 1 81 ? -13.74019 -12.08884 9.61633 1.000 21.82867 96 ASN B CA 1
ATOM 1417 C C . ASN B 1 81 ? -13.06080 -12.26021 8.26763 1.000 21.53068 96 ASN B C 1
ATOM 1418 O O . ASN B 1 81 ? -13.72338 -12.57454 7.27468 1.000 23.82888 96 ASN B O 1
ATOM 1423 N N . LEU B 1 82 ? -11.74172 -12.06105 8.23513 1.000 21.20044 97 LEU B N 1
ATOM 1424 C CA . LEU B 1 82 ? -10.95845 -12.19403 7.00881 1.000 21.10102 97 LEU B CA 1
ATOM 1425 C C . LEU B 1 82 ? -10.23312 -13.52898 7.12021 1.000 22.43496 97 LEU B C 1
ATOM 1426 O O . LEU B 1 82 ? -9.14057 -13.61536 7.68788 1.000 26.09873 97 LEU B O 1
ATOM 1431 N N . SER B 1 83 ? -10.83742 -14.55914 6.53821 1.000 23.47206 98 SER B N 1
ATOM 1432 C CA . SER B 1 83 ? -10.49367 -15.95238 6.80722 1.000 25.04179 98 SER B CA 1
ATOM 1433 C C . SER B 1 83 ? -9.43205 -16.51706 5.87161 1.000 25.53548 98 SER B C 1
ATOM 1434 O O . SER B 1 83 ? -9.15306 -17.72654 5.93308 1.000 26.95637 98 SER B O 1
ATOM 1437 N N . MET B 1 84 ? -8.84747 -15.69048 5.00802 1.000 24.58754 99 MET B N 1
ATOM 1438 C CA . MET B 1 84 ? -7.80965 -16.14613 4.09477 1.000 29.99601 99 MET B CA 1
ATOM 1439 C C . MET B 1 84 ? -6.70893 -15.10415 3.97783 1.000 24.24078 99 MET B C 1
ATOM 1440 O O . MET B 1 84 ? -6.96654 -13.89688 4.02517 1.000 23.04675 99 MET B O 1
ATOM 1445 N N . ASN B 1 85 ? -5.47964 -15.57923 3.78059 1.000 24.96395 100 ASN B N 1
ATOM 1446 C CA . ASN B 1 85 ? -4.40436 -14.64861 3.46959 1.000 29.38731 100 ASN B CA 1
ATOM 1447 C C . ASN B 1 85 ? -4.55257 -14.15406 2.03412 1.000 24.26795 100 ASN B C 1
ATOM 1448 O O . ASN B 1 85 ? -5.16188 -14.80897 1.18252 1.000 29.00458 100 ASN B O 1
ATOM 1453 N N . GLY B 1 86 ? -3.99822 -12.98248 1.77149 1.000 23.59914 101 GLY B N 1
ATOM 1454 C CA . GLY B 1 86 ? -4.03329 -12.39793 0.44777 1.000 23.64204 101 GLY B CA 1
ATOM 1455 C C . GLY B 1 86 ? -4.36143 -10.91949 0.51183 1.000 28.48408 101 GLY B C 1
ATOM 1456 O O . GLY B 1 86 ? -4.31183 -10.28186 1.56564 1.000 24.95789 101 GLY B O 1
ATOM 1457 N N . THR B 1 87 ? -4.71223 -10.37078 -0.64682 1.000 20.29913 102 THR B N 1
ATOM 1458 C CA . THR B 1 87 ? -5.08308 -8.96454 -0.76628 1.000 19.38541 102 THR B CA 1
ATOM 1459 C C . THR B 1 87 ? -6.59128 -8.83686 -0.61220 1.000 21.33652 102 THR B C 1
ATOM 1460 O O . THR B 1 87 ? -7.34893 -9.56036 -1.27140 1.000 28.17928 102 THR B O 1
ATOM 1464 N N . TRP B 1 88 ? -7.02490 -8.00370 0.32605 1.000 18.78263 103 TRP B N 1
ATOM 1465 C CA . TRP B 1 88 ? -8.43662 -7.69948 0.49878 1.000 15.34024 103 TRP B CA 1
ATOM 1466 C C . TRP B 1 88 ? -8.70085 -6.27226 0.04195 1.000 20.32336 103 TRP B C 1
ATOM 1467 O O . TRP B 1 88 ? -8.17121 -5.31766 0.62786 1.000 18.53335 103 TRP B O 1
ATOM 1478 N N . GLN B 1 89 ? -9.52935 -6.12867 -0.98577 1.000 18.60970 104 GLN B N 1
ATOM 1479 C CA . GLN B 1 89 ? -10.02657 -4.81197 -1.35746 1.000 16.88854 104 GLN B CA 1
ATOM 1480 C C . GLN B 1 89 ? -11.01067 -4.32339 -0.30242 1.000 18.82961 104 GLN B C 1
ATOM 1481 O O . GLN B 1 89 ? -11.70211 -5.10937 0.35141 1.000 21.05266 104 GLN B O 1
ATOM 1487 N N . VAL B 1 90 ? -11.04924 -3.00958 -0.10545 1.000 15.73995 105 VAL B N 1
ATOM 1488 C CA . VAL B 1 90 ? -11.90398 -2.41078 0.90735 1.000 17.41887 105 VAL B CA 1
ATOM 1489 C C . VAL B 1 90 ? -12.73533 -1.34328 0.22482 1.000 21.64029 105 VAL B C 1
ATOM 1490 O O . VAL B 1 90 ? -12.17884 -0.40250 -0.35227 1.000 20.46830 105 VAL B O 1
ATOM 1494 N N . ARG B 1 91 ? -14.06015 -1.47302 0.28255 1.000 17.96928 106 ARG B N 1
ATOM 1495 C CA . ARG B 1 91 ? -14.91765 -0.42430 -0.25198 1.000 16.73852 106 ARG B CA 1
ATOM 1496 C C . ARG B 1 91 ? -15.72766 0.18423 0.88176 1.000 14.00698 106 ARG B C 1
ATOM 1497 O O . ARG B 1 91 ? -16.38091 -0.52566 1.66048 1.000 15.87119 106 ARG B O 1
ATOM 1505 N N . VAL B 1 92 ? -15.64991 1.50520 0.98218 1.000 13.38857 107 VAL B N 1
ATOM 1506 C CA . VAL B 1 92 ? -16.27171 2.27803 2.04888 1.000 14.45060 107 VAL B CA 1
ATOM 1507 C C . VAL B 1 92 ? -17.38600 3.10956 1.42533 1.000 14.61033 107 VAL B C 1
ATOM 1508 O O . VAL B 1 92 ? -17.14779 3.86466 0.47490 1.000 17.31481 107 VAL B O 1
ATOM 1512 N N . ASP B 1 93 ? -18.61107 2.94223 1.93106 1.000 13.26494 108 ASP B N 1
ATOM 1513 C CA . ASP B 1 93 ? -19.76630 3.70406 1.46915 1.000 15.77532 108 ASP B CA 1
ATOM 1514 C C . ASP B 1 93 ? -20.41449 4.33011 2.69141 1.000 16.83457 108 ASP B C 1
ATOM 1515 O O . ASP B 1 93 ? -20.80638 3.61403 3.61917 1.000 17.40975 108 ASP B O 1
ATOM 1520 N N . ILE B 1 94 ? -20.55651 5.65364 2.68236 1.000 13.11874 109 ILE B N 1
ATOM 1521 C CA . ILE B 1 94 ? -21.03050 6.41233 3.84006 1.000 13.21148 109 ILE B CA 1
ATOM 1522 C C . ILE B 1 94 ? -22.19430 7.28922 3.40929 1.000 15.99487 109 ILE B C 1
ATOM 1523 O O . ILE B 1 94 ? -22.10229 8.01219 2.40642 1.000 17.80566 109 ILE B O 1
ATOM 1528 N N . LYS B 1 95 ? -23.27952 7.24625 4.18019 1.000 12.94154 110 LYS B N 1
ATOM 1529 C CA . LYS B 1 95 ? -24.41044 8.14681 3.98195 1.000 13.85474 110 LYS B CA 1
ATOM 1530 C C . LYS B 1 95 ? -24.56244 8.99773 5.22785 1.000 15.38086 110 LYS B C 1
ATOM 1531 O O . LYS B 1 95 ? -24.79240 8.46454 6.32012 1.000 16.25131 110 LYS B O 1
ATOM 1537 N N . SER B 1 96 ? -24.48130 10.31477 5.06239 1.000 12.72667 111 SER B N 1
ATOM 1538 C CA . SER B 1 96 ? -24.71744 11.17411 6.20409 1.000 13.14699 111 SER B CA 1
ATOM 1539 C C . SER B 1 96 ? -26.17155 11.05388 6.64190 1.000 15.64014 111 SER B C 1
ATOM 1540 O O . SER B 1 96 ? -27.03345 10.56401 5.90589 1.000 15.81437 111 SER B O 1
ATOM 1543 N N . LYS B 1 97 ? -26.43569 11.50426 7.86690 1.000 15.50694 112 LYS B N 1
ATOM 1544 C CA . LYS B 1 97 ? -27.79869 11.46993 8.38175 1.000 20.69991 112 LYS B CA 1
ATOM 1545 C C . LYS B 1 97 ? -28.76716 12.14142 7.42016 1.000 23.10716 112 LYS B C 1
ATOM 1546 O O . LYS B 1 97 ? -29.88705 11.65623 7.20674 1.000 21.70533 112 LYS B O 1
ATOM 1552 N N . GLU B 1 98 ? -28.33259 13.23865 6.80179 1.000 17.33156 113 GLU B N 1
ATOM 1553 C CA . GLU B 1 98 ? -29.16310 14.02078 5.90391 1.000 18.27536 113 GLU B CA 1
ATOM 1554 C C . GLU B 1 98 ? -29.28822 13.41755 4.51086 1.000 19.22261 113 GLU B C 1
ATOM 1555 O O . GLU B 1 98 ? -30.12407 13.90197 3.73787 1.000 18.01288 113 GLU B O 1
ATOM 1561 N N . GLY B 1 99 ? -28.49011 12.39722 4.17837 1.000 16.22318 114 GLY B N 1
ATOM 1562 C CA . GLY B 1 99 ? -28.61817 11.67184 2.92312 1.000 13.49689 114 GLY B CA 1
ATOM 1563 C C . GLY B 1 99 ? -27.49288 11.83352 1.90654 1.000 13.59319 114 GLY B C 1
ATOM 1564 O O . GLY B 1 99 ? -27.61255 11.30620 0.78820 1.000 14.77942 114 GLY B O 1
ATOM 1565 N N . GLU B 1 100 ? -26.40746 12.51777 2.24516 1.000 15.62612 115 GLU B N 1
ATOM 1566 C CA . GLU B 1 100 ? -25.30431 12.69286 1.30272 1.000 16.65343 115 GLU B CA 1
ATOM 1567 C C . GLU B 1 100 ? -24.42737 11.44847 1.27849 1.000 15.00509 115 GLU B C 1
ATOM 1568 O O . GLU B 1 100 ? -24.00492 10.96138 2.33080 1.000 15.25241 115 GLU B O 1
ATOM 1574 N N . VAL B 1 101 ? -24.12488 10.95806 0.07914 1.000 13.30550 116 VAL B N 1
ATOM 1575 C CA . VAL B 1 101 ? -23.35948 9.72522 -0.11133 1.000 11.33812 116 VAL B CA 1
ATOM 1576 C C . VAL B 1 101 ? -21.90995 10.04567 -0.44079 1.000 15.93122 116 VAL B C 1
ATOM 1577 O O . VAL B 1 101 ? -21.61893 10.93020 -1.27617 1.000 16.80410 116 VAL B O 1
ATOM 1581 N N . TYR B 1 102 ? -20.99150 9.31927 0.20762 1.000 12.90468 117 TYR B N 1
ATOM 1582 C CA . TYR B 1 102 ? -19.55952 9.41122 -0.05658 1.000 12.85652 117 TYR B CA 1
ATOM 1583 C C . TYR B 1 102 ? -19.02768 8.00215 -0.27873 1.000 16.31545 117 TYR B C 1
ATOM 1584 O O . TYR B 1 102 ? -19.41456 7.06499 0.43615 1.000 16.98426 117 TYR B O 1
ATOM 1593 N N . ARG B 1 103 ? -18.12086 7.84476 -1.24292 1.000 14.09723 118 ARG B N 1
ATOM 1594 C CA . ARG B 1 103 ? -17.59588 6.51720 -1.55170 1.000 13.23456 118 ARG B CA 1
ATOM 1595 C C . ARG B 1 103 ? -16.09744 6.59562 -1.79244 1.000 15.13843 118 ARG B C 1
ATOM 1596 O O . ARG B 1 103 ? -15.60477 7.54219 -2.40953 1.000 19.09612 118 ARG B O 1
ATOM 1604 N N . ALA B 1 104 ? -15.37862 5.58706 -1.30641 1.000 13.86504 119 ALA B N 1
ATOM 1605 C CA . ALA B 1 104 ? -13.94664 5.47495 -1.54254 1.000 13.83409 119 ALA B CA 1
ATOM 1606 C C . ALA B 1 104 ? -13.55291 4.01018 -1.44326 1.000 12.83340 119 ALA B C 1
ATOM 1607 O O . ALA B 1 104 ? -14.28177 3.19579 -0.87344 1.000 15.65736 119 ALA B O 1
ATOM 1609 N N . LYS B 1 105 ? -12.38856 3.68020 -2.00721 1.000 13.60774 120 LYS B N 1
ATOM 1610 C CA . LYS B 1 105 ? -11.89175 2.30978 -2.02291 1.000 13.68557 120 LYS B CA 1
ATOM 1611 C C . LYS B 1 105 ? -10.40234 2.27359 -1.70549 1.000 14.76575 120 LYS B C 1
ATOM 1612 O O . LYS B 1 105 ? -9.65099 3.17437 -2.08492 1.000 17.16133 120 LYS B O 1
ATOM 1616 N N . THR B 1 106 ? -9.97078 1.19262 -1.06475 1.000 14.34988 121 THR B N 1
ATOM 1617 C CA . THR B 1 106 ? -8.55764 0.97442 -0.76569 1.000 15.66714 121 THR B CA 1
ATOM 1618 C C . THR B 1 106 ? -8.32233 -0.53396 -0.69392 1.000 15.55157 121 THR B C 1
ATOM 1619 O O . THR B 1 106 ? -9.10495 -1.31319 -1.24859 1.000 18.84858 121 THR B O 1
ATOM 1623 N N . SER B 1 107 ? -7.21341 -0.94558 -0.07621 1.000 16.41908 122 SER B N 1
ATOM 1624 C CA . SER B 1 107 ? -6.92690 -2.37034 0.08589 1.000 16.81563 122 SER B CA 1
ATOM 1625 C C . SER B 1 107 ? -5.90517 -2.58487 1.19497 1.000 18.08621 122 SER B C 1
ATOM 1626 O O . SER B 1 107 ? -5.15019 -1.67898 1.55265 1.000 21.26311 122 SER B O 1
ATOM 1629 N N . LEU B 1 108 ? -5.87630 -3.81342 1.72069 1.000 17.36303 123 LEU B N 1
ATOM 1630 C CA . LEU B 1 108 ? -4.87959 -4.23844 2.69704 1.000 18.65038 123 LEU B CA 1
ATOM 1631 C C . LEU B 1 108 ? -4.44226 -5.66459 2.38001 1.000 19.43374 123 LEU B C 1
ATOM 1632 O O . LEU B 1 108 ? -5.18013 -6.43674 1.76515 1.000 23.15590 123 LEU B O 1
ATOM 1637 N N . ASP B 1 109 ? -3.19059 -5.96658 2.71117 1.000 21.18906 124 ASP B N 1
ATOM 1638 C CA . ASP B 1 109 ? -2.59746 -7.27899 2.49581 1.000 24.27043 124 ASP B CA 1
ATOM 1639 C C . ASP B 1 109 ? -2.53785 -8.06819 3.79749 1.000 27.66054 124 ASP B C 1
ATOM 1640 O O . ASP B 1 109 ? -2.08784 -7.54499 4.82120 1.000 29.32872 124 ASP B O 1
ATOM 1645 N N . LEU B 1 110 ? -2.99138 -9.31940 3.75459 1.000 27.20975 125 LEU B N 1
ATOM 1646 C CA . LEU B 1 110 ? -2.89324 -10.22798 4.90056 1.000 33.53479 125 LEU B CA 1
ATOM 1647 C C . LEU B 1 110 ? -1.92025 -11.35787 4.57050 1.000 31.40907 125 LEU B C 1
ATOM 1648 O O . LEU B 1 110 ? -1.04792 -11.74023 5.36048 1.000 29.36382 125 LEU B O 1
#

Foldseek 3Di:
DAWDWDWDQWPQKIKIKTWDPHDDAFKTKIKIAIDHVRHFQPPKDKWKKKWACPDPPDGTDIWTWDWDDDGRMIMTMTGHHDFAKIKMKMWMAGPVGDITIDIDIDGD/DAWDWDWDDFPQKIKIKTKDPHDDAFKTKIKIFIDHVNHQQPPKDKKKKKWDPDDPPDDTQMWIFDWDDDGSMIMTMTGRHDFAKIKMKMWMAGPVGDITIDIDIDGD

Secondary structure (DSSP, 8-state):
-PPPEEEEEETTEEEEEEESSS--SEEEEEEEEEEETTEE--S-EEEEEEEE-SSTTSPPEEEEPEEEEETTEEEEEEEE-S-SEEEEEEEEE-TT--EEEEEEEEE-/-PPPEEEEEETTEEEEEEESSS--SEEEEEEEEEEETTEE--S-EEEEEEEPPP-TTS---EEEPEEEEETTEEEEEEEE-S-SEEEEEEEEE-TTS-EEEEEEEEE-

Solvent-accessible surface area: 11416 Å² total; per-residue (Å²): 115,126,41,42,110,71,64,15,125,5,124,92,0,55,1,100,2,94,4,10,1,60,14,91,109,20,90,5,1,0,23,0,29,0,33,46,136,70,64,44,20,101,96,9,96,10,128,2,54,0,35,15,56,98,130,129,85,84,116,27,44,112,56,145,7,126,45,45,60,10,44,0,43,3,1,0,57,14,70,0,69,60,80,29,62,1,85,1,65,2,6,4,76,4,101,148,38,108,82,10,134,15,141,26,46,2,110,39,123,120,44,41,108,75,70,16,157,10,118,96,0,78,5,76,1,88,4,10,4,49,16,92,111,22,100,4,0,0,24,0,34,0,35,43,111,70,63,47,18,105,73,7,102,12,116,0,38,0,27,14,66,118,110,132,90,74,99,50,43,92,50,96,13,94,46,47,65,10,41,0,38,3,0,0,62,13,75,0,52,68,79,28,53,0,72,0,81,3,9,4,78,4,141,152,39,99,74,11,140,20,115,24,45,5,113,48

Nearest PDB structures (foldseek):
  6oe6-assembly1_A  TM=5.337E-01  e=1.642E-01  Leptospira interrogans serovar Copenhageni str. Fiocruz L1-130
  6oe6-assembly2_B  TM=5.181E-01  e=3.766E-01  Leptospira interrogans serovar Copenhageni str. Fiocruz L1-130
  1nug-assembly1_A  TM=4.058E-01  e=1.406E-01  Homo sapiens
  1n26-assembly1_A  TM=4.614E-01  e=4.634E-01  Homo sapiens
  7tw1-assembly1_E  TM=3.880E-01  e=8.636E-01  Homo sapiens

B-factor: mean 24.25, std 10.53, range [10.33, 76.36]

Sequence (216 aa):
KDPWEQTLKANDLEVKIKSVGNPIKGDNTFVLSPTLKGKALEKAIVRVQFMMPEMPGMPAMKEMAQVSEKNGLYEAKTNLSMNGTWQVRVDIKSKEGEVYRAKTSLDLKDPWEQTLKANDLEVKIKSVGNPIKGDNTFVLSPTLKGKALEKAIVRVQFMMPEMPGMPAMKEMAQVSEKNGLYEAKTNLSMNGTWQVRVDIKSKEGEVYRAKTSLDL

Radius of gyration: 18.62 Å; Cα contacts (8 Å, |Δi|>4): 557; chains: 2; bounding box: 39×42×61 Å